Protein AF-A0A4Q3YLT7-F1 (afdb_monomer_lite)

Secondary structure (DSSP, 8-state):
-HHHHHHHHHHHHHHHHHHHHHHHHHHHHHHHHHHHHGGGGHHHHHHHHHHHHHHHHHHHHHHHHTT---HHHHHHHHHHHHHHHHHHH------HHHHHHHHHHHH-HHHHHHHHHHHHHHHHHHHHHTTT-TT--HHHHHHHHTTHHHHHHHHHHHHHHHHHHHHHHHHHHHHHHHHHHHHHHHHHHHHHHHHHHHHHHHHHHHTT-

Radius of gyration: 30.43 Å; chains: 1; bounding box: 52×38×94 Å

Sequence (209 aa):
MQLKHIHRLLTVIVCAFVAGVIYISVVIADRQTALQRVSRYNAAWTVSQAMTEFLRLENVLKGYTQSTGEFEELVLRLDIMFSRIDTFQEGVSEAEDKRSLRQFVRNEPKNEAALAMLKHSLMSLDAVIGIDGEKLNSTEALRLLLPVDPEMTALAARASAFGAERVAEDKSELYRLHLVFTGLACGLILCSIVLIVLLLMQNKALAKA

Structure (mmCIF, N/CA/C/O backbone):
data_AF-A0A4Q3YLT7-F1
#
_entry.id   AF-A0A4Q3YLT7-F1
#
loop_
_atom_site.group_PDB
_atom_site.id
_atom_site.type_symbol
_atom_site.label_atom_id
_atom_site.label_alt_id
_atom_site.label_comp_id
_atom_site.label_asym_id
_atom_site.label_entity_id
_atom_site.label_seq_id
_atom_site.pdbx_PDB_ins_code
_atom_site.Cartn_x
_atom_site.Cartn_y
_atom_site.Cartn_z
_atom_site.occupancy
_atom_site.B_iso_or_equiv
_atom_site.auth_seq_id
_atom_site.auth_comp_id
_atom_site.auth_asym_id
_atom_site.auth_atom_id
_atom_site.pdbx_PDB_model_num
ATOM 1 N N . MET A 1 1 ? -24.097 1.858 65.441 1.00 49.72 1 MET A N 1
ATOM 2 C CA . MET A 1 1 ? -24.550 1.067 64.268 1.00 49.72 1 MET A CA 1
ATOM 3 C C . MET A 1 1 ? -24.149 1.705 62.928 1.00 49.72 1 MET A C 1
ATOM 5 O O . MET A 1 1 ? -23.661 0.991 62.065 1.00 49.72 1 MET A O 1
ATOM 9 N N . GLN A 1 2 ? -24.237 3.036 62.781 1.00 56.84 2 GLN A N 1
ATOM 10 C CA . GLN A 1 2 ? -23.895 3.806 61.563 1.00 56.84 2 GLN A CA 1
ATOM 11 C C . GLN A 1 2 ? -22.448 3.615 61.039 1.00 56.84 2 GLN A C 1
ATOM 13 O O . GLN A 1 2 ? -22.247 3.449 59.840 1.00 56.84 2 GLN A O 1
ATOM 18 N N . LEU A 1 3 ? -21.441 3.532 61.921 1.00 59.94 3 LEU A N 1
ATOM 19 C CA . LEU A 1 3 ? -20.024 3.411 61.524 1.00 59.94 3 LEU A CA 1
ATOM 20 C C . LEU A 1 3 ? -19.707 2.109 60.757 1.00 59.94 3 LEU A C 1
ATOM 22 O O . LEU A 1 3 ? -18.929 2.102 59.806 1.00 59.94 3 LEU A O 1
ATOM 26 N N . LYS A 1 4 ? -20.359 1.000 61.135 1.00 63.06 4 LYS A N 1
ATOM 27 C CA . LYS A 1 4 ? -20.146 -0.330 60.535 1.00 63.06 4 LYS A CA 1
ATOM 28 C C . LYS A 1 4 ? -20.710 -0.412 59.109 1.00 63.06 4 LYS A C 1
ATOM 30 O O . LYS A 1 4 ? -20.176 -1.141 58.278 1.00 63.06 4 LYS A O 1
ATOM 35 N N . HIS A 1 5 ? -21.763 0.359 58.825 1.00 68.19 5 HIS A N 1
ATOM 36 C CA . HIS A 1 5 ? -22.329 0.489 57.482 1.00 68.19 5 HIS A CA 1
ATOM 37 C C . HIS A 1 5 ? -21.435 1.332 56.573 1.00 68.19 5 HIS A C 1
ATOM 39 O O . HIS A 1 5 ? -21.218 0.936 55.434 1.00 68.19 5 HIS A O 1
ATOM 45 N N . ILE A 1 6 ? -20.848 2.419 57.087 1.00 72.62 6 ILE A N 1
ATOM 46 C CA . ILE A 1 6 ? -19.931 3.260 56.306 1.00 72.62 6 ILE A CA 1
ATOM 47 C C . ILE A 1 6 ? -18.657 2.492 55.934 1.00 72.62 6 ILE A C 1
ATOM 49 O O . ILE A 1 6 ? -18.257 2.514 54.775 1.00 72.62 6 ILE A O 1
ATOM 53 N N . HIS A 1 7 ? -18.068 1.738 56.868 1.00 71.38 7 HIS A N 1
ATOM 54 C CA . HIS A 1 7 ? -16.905 0.897 56.561 1.00 71.38 7 HIS A CA 1
ATOM 55 C C . HIS A 1 7 ? -17.214 -0.178 55.511 1.00 71.38 7 HIS A C 1
ATOM 57 O O . HIS A 1 7 ? -16.431 -0.349 54.583 1.00 71.38 7 HIS A O 1
ATOM 63 N N . ARG A 1 8 ? -18.367 -0.862 55.599 1.00 73.44 8 ARG A N 1
ATOM 64 C CA . ARG A 1 8 ? -18.793 -1.812 54.553 1.00 73.44 8 ARG A CA 1
ATOM 65 C C . ARG A 1 8 ? -18.958 -1.137 53.197 1.00 73.44 8 ARG A C 1
ATOM 67 O O . ARG A 1 8 ? -18.543 -1.702 52.192 1.00 73.44 8 ARG A O 1
ATOM 74 N N . LEU A 1 9 ? -19.551 0.054 53.172 1.00 74.88 9 LEU A N 1
ATOM 75 C CA . LEU A 1 9 ? -19.774 0.800 51.939 1.00 74.88 9 LEU A CA 1
ATOM 76 C C . LEU A 1 9 ? -18.442 1.222 51.301 1.00 74.88 9 LEU A C 1
ATOM 78 O O . LEU A 1 9 ? -18.260 1.057 50.099 1.00 74.88 9 LEU A O 1
ATOM 82 N N . LEU A 1 10 ? -17.481 1.663 52.116 1.00 74.19 10 LEU A N 1
ATOM 83 C CA . LEU A 1 10 ? -16.131 2.001 51.672 1.00 74.19 10 LEU A CA 1
ATOM 84 C C . LEU A 1 10 ? -15.398 0.779 51.099 1.00 74.19 10 LEU A C 1
ATOM 86 O O . LEU A 1 10 ? -14.807 0.869 50.028 1.00 74.19 10 LEU A O 1
ATOM 90 N N . THR A 1 11 ? -15.479 -0.379 51.763 1.00 75.06 11 THR A N 1
ATOM 91 C CA . THR A 1 11 ? -14.887 -1.628 51.258 1.00 75.06 11 THR A CA 1
ATOM 92 C C . THR A 1 11 ? -15.479 -2.029 49.908 1.00 75.06 11 THR A C 1
ATOM 94 O O . THR A 1 11 ? -14.733 -2.376 48.999 1.00 75.06 11 THR A O 1
ATOM 97 N N . VAL A 1 12 ? -16.802 -1.930 49.745 1.00 77.75 12 VAL A N 1
ATOM 98 C CA . VAL A 1 12 ? -17.469 -2.226 48.466 1.00 77.75 12 VAL A CA 1
ATOM 99 C C . VAL A 1 12 ? -16.995 -1.276 47.364 1.00 77.75 12 VAL A C 1
ATOM 101 O O . VAL A 1 12 ? -16.700 -1.729 46.260 1.00 77.75 12 VAL A O 1
ATOM 104 N N . ILE A 1 13 ? -16.858 0.019 47.665 1.00 77.38 13 ILE A N 1
ATOM 105 C CA . ILE A 1 13 ? -16.360 1.019 46.712 1.00 77.38 13 ILE A CA 1
ATOM 106 C C . ILE A 1 13 ? -14.915 0.720 46.293 1.00 77.38 13 ILE A C 1
ATOM 108 O O . ILE A 1 13 ? -14.607 0.735 45.104 1.00 77.38 13 ILE A O 1
ATOM 112 N N . VAL A 1 14 ? -14.036 0.396 47.244 1.00 76.06 14 VAL A N 1
ATOM 113 C CA . VAL A 1 14 ? -12.635 0.050 46.956 1.00 76.06 14 VAL A CA 1
ATOM 114 C C . VAL A 1 14 ? -12.548 -1.214 46.096 1.00 76.06 14 VAL A C 1
ATOM 116 O O . VAL A 1 14 ? -11.819 -1.229 45.107 1.00 76.06 14 VAL A O 1
ATOM 119 N N . CYS A 1 15 ? -13.333 -2.251 46.407 1.00 70.56 15 CYS A N 1
ATOM 120 C CA . CYS A 1 15 ? -13.401 -3.461 45.585 1.00 70.56 15 CYS A CA 1
ATOM 121 C C . CYS A 1 15 ? -13.895 -3.172 44.158 1.00 70.56 15 CYS A C 1
ATOM 123 O O . CYS A 1 15 ? -13.333 -3.702 43.201 1.00 70.56 15 CYS A O 1
ATOM 125 N N . ALA A 1 16 ? -14.898 -2.303 43.999 1.00 74.25 16 ALA A N 1
ATOM 126 C CA . ALA A 1 16 ? -15.375 -1.879 42.684 1.00 74.25 16 ALA A CA 1
ATOM 127 C C . ALA A 1 16 ? -14.294 -1.115 41.897 1.00 74.25 16 ALA A C 1
ATOM 129 O O . ALA A 1 16 ? -14.154 -1.311 40.690 1.00 74.25 16 ALA A O 1
ATOM 130 N N . PHE A 1 17 ? -13.485 -0.300 42.579 1.00 75.88 17 PHE A N 1
ATOM 131 C CA . PHE A 1 17 ? -12.379 0.436 41.966 1.00 75.88 17 PHE A CA 1
ATOM 132 C C . PHE A 1 17 ? -11.286 -0.503 41.442 1.00 75.88 17 PHE A C 1
ATOM 134 O O . PHE A 1 17 ? -10.842 -0.366 40.305 1.00 75.88 17 PHE A O 1
ATOM 141 N N . VAL A 1 18 ? -10.900 -1.500 42.244 1.00 73.44 18 VAL A N 1
ATOM 142 C CA . VAL A 1 18 ? -9.919 -2.524 41.851 1.00 73.44 18 VAL A CA 1
ATOM 143 C C . VAL A 1 18 ? -10.419 -3.328 40.649 1.00 73.44 18 VAL A C 1
ATOM 145 O O . VAL A 1 18 ? -9.669 -3.524 39.694 1.00 73.44 18 VAL A O 1
ATOM 148 N N . ALA A 1 19 ? -11.692 -3.731 40.645 1.00 70.88 19 ALA A N 1
ATOM 149 C CA . ALA A 1 19 ? -12.297 -4.406 39.498 1.00 70.88 19 ALA A CA 1
ATOM 150 C C . ALA A 1 19 ? -12.281 -3.524 38.235 1.00 70.88 19 ALA A C 1
ATOM 152 O O . ALA A 1 19 ? -11.975 -4.012 37.148 1.00 70.88 19 ALA A O 1
ATOM 153 N N . GLY A 1 20 ? -12.538 -2.219 38.383 1.00 76.44 20 GLY A N 1
ATOM 154 C CA . GLY A 1 20 ? -12.446 -1.242 37.298 1.00 76.44 20 GLY A CA 1
ATOM 155 C C . GLY A 1 20 ? -11.032 -1.104 36.729 1.00 76.44 20 GLY A C 1
ATOM 156 O O . GLY A 1 20 ? -10.871 -1.097 35.513 1.00 76.44 20 GLY A O 1
ATOM 157 N N . VAL A 1 21 ? -10.003 -1.058 37.581 1.00 75.44 21 VAL A N 1
ATOM 158 C CA . VAL A 1 21 ? -8.594 -1.005 37.144 1.00 75.44 21 VAL A CA 1
ATOM 159 C C . VAL A 1 21 ? -8.206 -2.270 36.383 1.00 75.44 21 VAL A C 1
ATOM 161 O O . VAL A 1 21 ? -7.650 -2.167 35.293 1.00 75.44 21 VAL A O 1
ATOM 164 N N . ILE A 1 22 ? -8.550 -3.452 36.906 1.00 72.00 22 ILE A N 1
ATOM 165 C CA . ILE A 1 22 ? -8.295 -4.734 36.228 1.00 72.00 22 ILE A CA 1
ATOM 166 C C . ILE A 1 22 ? -8.972 -4.749 34.854 1.00 72.00 22 ILE A C 1
ATOM 168 O O . ILE A 1 22 ? -8.347 -5.102 33.856 1.00 72.00 22 ILE A O 1
ATOM 172 N N . TYR A 1 23 ? -10.228 -4.310 34.786 1.00 77.38 23 TYR A N 1
ATOM 173 C CA . TYR A 1 23 ? -10.967 -4.236 33.533 1.00 77.38 23 TYR A CA 1
ATOM 174 C C . TYR A 1 23 ? -10.327 -3.254 32.538 1.00 77.38 23 TYR A C 1
ATOM 176 O O . TYR A 1 23 ? -10.157 -3.595 31.371 1.00 77.38 23 TYR A O 1
ATOM 184 N N . ILE A 1 24 ? -9.906 -2.065 32.989 1.00 69.44 24 ILE A N 1
ATOM 185 C CA . ILE A 1 24 ? -9.197 -1.085 32.150 1.00 69.44 24 ILE A CA 1
ATOM 186 C C . ILE A 1 24 ? -7.888 -1.674 31.616 1.00 69.44 24 ILE A C 1
ATOM 188 O O . ILE A 1 24 ? -7.602 -1.520 30.432 1.00 69.44 24 ILE A O 1
ATOM 192 N N . SER A 1 25 ? -7.113 -2.376 32.443 1.00 70.31 25 SER A N 1
ATOM 193 C CA . SER A 1 25 ? -5.877 -3.030 32.004 1.00 70.31 25 SER A CA 1
ATOM 194 C C . SER A 1 25 ? -6.126 -4.083 30.922 1.00 70.31 25 SER A C 1
ATOM 196 O O . SER A 1 25 ? -5.392 -4.109 29.937 1.00 70.31 25 SER A O 1
ATOM 198 N N . VAL A 1 26 ? -7.179 -4.897 31.056 1.00 70.44 26 VAL A N 1
ATOM 199 C CA . VAL A 1 26 ? -7.573 -5.873 30.023 1.00 70.44 26 VAL A CA 1
ATOM 200 C C . VAL A 1 26 ? -7.997 -5.164 28.733 1.00 70.44 26 VAL A C 1
ATOM 202 O O . VAL A 1 26 ? -7.513 -5.498 27.658 1.00 70.44 26 VAL A O 1
ATOM 205 N N . VAL A 1 27 ? -8.819 -4.117 28.828 1.00 69.38 27 VAL A N 1
ATOM 206 C CA . VAL A 1 27 ? -9.282 -3.350 27.659 1.00 69.38 27 VAL A CA 1
ATOM 207 C C . VAL A 1 27 ? -8.138 -2.612 26.949 1.00 69.38 27 VAL A C 1
ATOM 209 O O . VAL A 1 27 ? -8.148 -2.481 25.725 1.00 69.38 27 VAL A O 1
ATOM 212 N N . ILE A 1 28 ? -7.140 -2.117 27.685 1.00 66.00 28 ILE A N 1
ATOM 213 C CA . ILE A 1 28 ? -5.939 -1.504 27.100 1.00 66.00 28 ILE A CA 1
ATOM 214 C C . ILE A 1 28 ? -5.083 -2.560 26.391 1.00 66.00 28 ILE A C 1
ATOM 216 O O . ILE A 1 28 ? -4.570 -2.284 25.305 1.00 66.00 28 ILE A O 1
ATOM 220 N N . ALA A 1 29 ? -4.959 -3.761 26.962 1.00 62.84 29 ALA A N 1
ATOM 221 C CA . ALA A 1 29 ? -4.278 -4.868 26.300 1.00 62.84 29 ALA A CA 1
ATOM 222 C C . ALA A 1 29 ? -4.972 -5.215 24.972 1.00 62.84 29 ALA A C 1
ATOM 224 O O . ALA A 1 29 ? -4.309 -5.226 23.935 1.00 62.84 29 ALA A O 1
ATOM 225 N N . ASP A 1 30 ? -6.305 -5.333 24.972 1.00 60.91 30 ASP A N 1
ATOM 226 C CA . ASP A 1 30 ? -7.107 -5.544 23.758 1.00 60.91 30 ASP A CA 1
ATOM 227 C C . ASP A 1 30 ? -6.948 -4.396 22.744 1.00 60.91 30 ASP A C 1
ATOM 229 O O . ASP A 1 30 ? -6.905 -4.627 21.536 1.00 60.91 30 ASP A O 1
ATOM 233 N N . ARG A 1 31 ? -6.808 -3.141 23.202 1.00 59.00 31 ARG A N 1
ATOM 234 C CA . ARG A 1 31 ? -6.533 -1.973 22.339 1.00 59.00 31 ARG A CA 1
ATOM 235 C C . ARG A 1 31 ? -5.179 -2.064 21.643 1.00 59.00 31 ARG A C 1
ATOM 237 O O . ARG A 1 31 ? -5.092 -1.682 20.477 1.00 59.00 31 ARG A O 1
ATOM 244 N N . GLN A 1 32 ? -4.144 -2.549 22.324 1.00 51.84 32 GLN A N 1
ATOM 245 C CA . GLN A 1 32 ? -2.837 -2.776 21.702 1.00 51.84 32 GLN A CA 1
ATOM 246 C C . GLN A 1 32 ? -2.916 -3.903 20.668 1.00 51.84 32 GLN A C 1
ATOM 248 O O . GLN A 1 32 ? -2.373 -3.757 19.574 1.00 51.84 32 GLN A O 1
ATOM 253 N N . THR A 1 33 ? -3.680 -4.964 20.948 1.00 52.94 33 THR A N 1
ATOM 254 C CA . THR A 1 33 ? -3.895 -6.061 19.992 1.00 52.94 33 THR A CA 1
ATOM 255 C C . THR A 1 33 ? -4.741 -5.625 18.795 1.00 52.94 33 THR A C 1
ATOM 257 O O . THR A 1 33 ? -4.453 -6.008 17.669 1.00 52.94 33 THR A O 1
ATOM 260 N N . ALA A 1 34 ? -5.759 -4.785 18.994 1.00 52.69 34 ALA A N 1
ATOM 261 C CA . ALA A 1 34 ? -6.598 -4.259 17.919 1.00 52.69 34 ALA A CA 1
ATOM 262 C C . ALA A 1 34 ? -5.840 -3.263 17.025 1.00 52.69 34 ALA A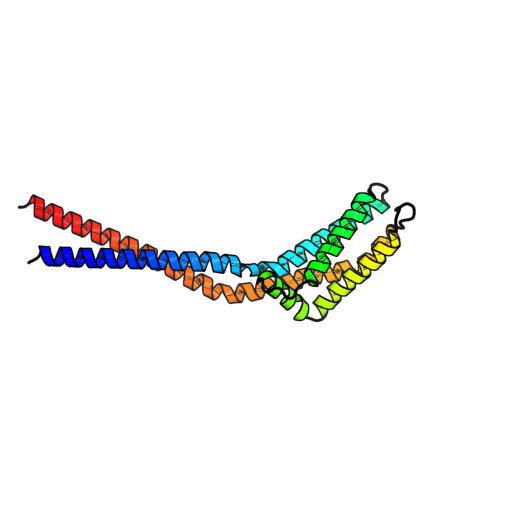 C 1
ATOM 264 O O . ALA A 1 34 ? -5.990 -3.304 15.810 1.00 52.69 34 ALA A O 1
ATOM 265 N N . LEU A 1 35 ? -4.976 -2.410 17.591 1.00 49.53 35 LEU A N 1
ATOM 266 C CA . LEU A 1 35 ? -4.059 -1.565 16.811 1.00 49.53 35 LEU A CA 1
ATOM 267 C C . LEU A 1 35 ? -3.032 -2.399 16.030 1.00 49.53 35 LEU A C 1
ATOM 269 O O . LEU A 1 35 ? -2.713 -2.039 14.901 1.00 49.53 35 LEU A O 1
ATOM 273 N N . GLN A 1 36 ? -2.582 -3.536 16.573 1.00 46.41 36 GLN A N 1
ATOM 274 C CA . GLN A 1 36 ? -1.806 -4.522 15.812 1.00 46.41 36 GLN A CA 1
ATOM 275 C C . GLN A 1 36 ? -2.645 -5.183 14.700 1.00 46.41 36 GLN A C 1
ATOM 277 O O . GLN A 1 36 ? -2.168 -5.316 13.577 1.00 46.41 36 GLN A O 1
ATOM 282 N N . ARG A 1 37 ? -3.928 -5.494 14.941 1.00 46.31 37 ARG A N 1
ATOM 283 C CA . ARG A 1 37 ? -4.865 -6.005 13.913 1.00 46.31 37 ARG A CA 1
ATOM 284 C C . ARG A 1 37 ? -5.238 -4.972 12.842 1.00 46.31 37 ARG A C 1
ATOM 286 O O . ARG A 1 37 ? -5.632 -5.343 11.736 1.00 46.31 37 ARG A O 1
ATOM 293 N N . VAL A 1 38 ? -5.017 -3.679 13.096 1.00 49.31 38 VAL A N 1
ATOM 294 C CA . VAL A 1 38 ? -5.023 -2.609 12.076 1.00 49.31 38 VAL A CA 1
ATOM 295 C C . VAL A 1 38 ? -3.798 -2.700 11.126 1.00 49.31 38 VAL A C 1
ATOM 297 O O . VAL A 1 38 ? -3.608 -1.866 10.247 1.00 49.31 38 VAL A O 1
ATOM 300 N N . SER A 1 39 ? -3.098 -3.840 11.127 1.00 45.59 39 SER A N 1
ATOM 301 C CA . SER A 1 39 ? -2.587 -4.543 9.929 1.00 45.59 39 SER A CA 1
ATOM 302 C C . SER A 1 39 ? -3.530 -4.519 8.700 1.00 45.59 39 SER A C 1
ATOM 304 O O . SER A 1 39 ? -3.099 -4.774 7.575 1.00 45.59 39 SER A O 1
ATOM 306 N N . ARG A 1 40 ? -4.807 -4.126 8.858 1.00 42.41 40 ARG A N 1
ATOM 307 C CA . ARG A 1 40 ? -5.757 -3.677 7.808 1.00 42.41 40 ARG A CA 1
ATOM 308 C C . ARG A 1 40 ? -5.170 -2.794 6.691 1.00 42.41 40 ARG A C 1
ATOM 310 O O . ARG A 1 40 ? -5.803 -2.678 5.646 1.00 42.41 40 ARG A O 1
ATOM 317 N N . TYR A 1 41 ? -3.970 -2.244 6.851 1.00 49.03 41 TYR A N 1
ATOM 318 C CA . TYR A 1 41 ? -3.249 -1.514 5.813 1.00 49.03 41 TYR A CA 1
ATOM 319 C C 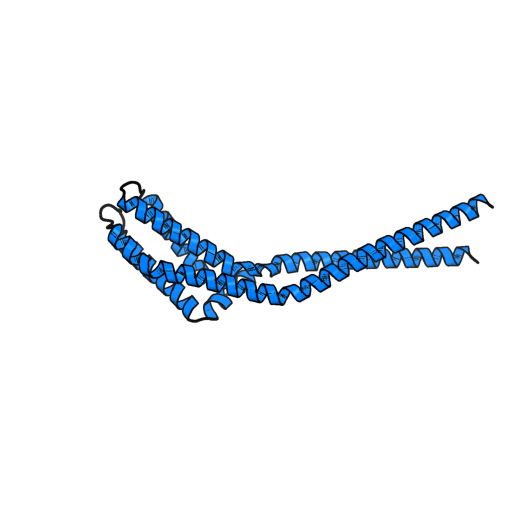. TYR A 1 41 ? -2.181 -2.310 5.068 1.00 49.03 41 TYR A C 1
ATOM 321 O O . TYR A 1 41 ? -1.687 -1.784 4.090 1.00 49.03 41 TYR A O 1
ATOM 329 N N . ASN A 1 42 ? -1.820 -3.542 5.432 1.00 65.75 42 ASN A N 1
ATOM 330 C CA . ASN A 1 42 ? -0.611 -4.159 4.884 1.00 65.75 42 ASN A CA 1
ATOM 331 C C . ASN A 1 42 ? -0.700 -4.434 3.376 1.00 65.75 42 ASN A C 1
ATOM 333 O O . ASN A 1 42 ? 0.199 -4.049 2.652 1.00 65.75 42 ASN A O 1
ATOM 337 N N . ALA A 1 43 ? -1.799 -4.988 2.848 1.00 78.19 43 ALA A N 1
ATOM 338 C CA . ALA A 1 43 ? -1.912 -5.187 1.396 1.00 78.19 43 ALA A CA 1
ATOM 339 C C . ALA A 1 43 ? -1.931 -3.853 0.627 1.00 78.19 43 ALA A C 1
ATOM 341 O O . ALA A 1 43 ? -1.156 -3.671 -0.307 1.00 78.19 43 ALA A O 1
ATOM 342 N N . ALA A 1 44 ? -2.761 -2.893 1.051 1.00 82.88 44 ALA A N 1
ATOM 343 C CA . ALA A 1 44 ? -2.829 -1.567 0.435 1.00 82.88 44 ALA A CA 1
ATOM 344 C C . ALA A 1 44 ? -1.497 -0.806 0.539 1.00 82.88 44 ALA A C 1
ATOM 346 O O . ALA A 1 44 ? -1.052 -0.200 -0.431 1.00 82.88 44 ALA A O 1
ATOM 347 N N . TRP A 1 45 ? -0.836 -0.874 1.693 1.00 79.69 45 TRP A N 1
ATOM 348 C CA . TRP A 1 45 ? 0.452 -0.251 1.975 1.00 79.69 45 TRP A CA 1
ATOM 349 C C . TRP A 1 45 ? 1.575 -0.927 1.193 1.00 79.69 45 TRP A C 1
ATOM 351 O O . TRP A 1 45 ? 2.269 -0.239 0.458 1.00 79.69 45 TRP A O 1
ATOM 361 N N . THR A 1 46 ? 1.717 -2.254 1.256 1.00 86.12 46 THR A N 1
ATOM 362 C CA . THR A 1 46 ? 2.722 -3.014 0.496 1.00 86.12 46 THR A CA 1
ATOM 363 C C . THR A 1 46 ? 2.562 -2.790 -1.005 1.00 86.12 46 THR A C 1
ATOM 365 O O . THR A 1 46 ? 3.553 -2.528 -1.682 1.00 86.12 46 THR A O 1
ATOM 368 N N . VAL A 1 47 ? 1.334 -2.816 -1.535 1.00 90.44 47 VAL A N 1
ATOM 369 C CA . VAL A 1 47 ? 1.084 -2.537 -2.958 1.00 90.44 47 VAL A CA 1
ATOM 370 C C . VAL A 1 47 ? 1.378 -1.073 -3.299 1.00 90.44 47 VAL A C 1
ATOM 372 O O . VAL A 1 47 ? 1.990 -0.811 -4.329 1.00 90.44 47 VAL A O 1
ATOM 375 N N . SER A 1 48 ? 1.025 -0.112 -2.438 1.00 88.50 48 SER A N 1
ATOM 376 C CA . SER A 1 48 ? 1.351 1.310 -2.661 1.00 88.50 48 SER A CA 1
ATOM 377 C C . SER A 1 48 ? 2.859 1.576 -2.623 1.00 88.50 48 SER A C 1
ATOM 379 O O . SER A 1 48 ? 3.371 2.371 -3.411 1.00 88.50 48 SER A O 1
ATOM 381 N N . GLN A 1 49 ? 3.588 0.894 -1.735 1.00 89.06 49 GLN A N 1
ATOM 382 C CA . GLN A 1 49 ? 5.049 0.937 -1.687 1.00 89.06 49 GLN A CA 1
ATOM 383 C C . GLN A 1 49 ? 5.650 0.337 -2.963 1.00 89.06 49 GLN A C 1
ATOM 385 O O . GLN A 1 49 ? 6.507 0.966 -3.575 1.00 89.06 49 GLN A O 1
ATOM 390 N N . ALA A 1 50 ? 5.160 -0.821 -3.416 1.00 92.25 50 ALA A N 1
ATOM 391 C CA . ALA A 1 50 ? 5.595 -1.431 -4.673 1.00 92.25 50 ALA A CA 1
ATOM 392 C C . ALA A 1 50 ? 5.308 -0.529 -5.887 1.00 92.25 50 ALA A C 1
ATOM 394 O O . ALA A 1 50 ? 6.174 -0.366 -6.737 1.00 92.25 50 ALA A O 1
ATOM 395 N N . MET A 1 51 ? 4.139 0.118 -5.937 1.00 94.06 51 MET A N 1
ATOM 396 C CA . MET A 1 51 ? 3.800 1.100 -6.975 1.00 94.06 51 MET A CA 1
ATOM 397 C C . MET A 1 51 ? 4.751 2.304 -6.955 1.00 94.06 51 MET A C 1
ATOM 399 O O . MET A 1 51 ? 5.196 2.766 -8.000 1.00 94.06 51 MET A O 1
ATOM 403 N N . THR A 1 52 ? 5.099 2.802 -5.767 1.00 94.06 52 THR A N 1
ATOM 404 C CA . THR A 1 52 ? 6.032 3.930 -5.625 1.00 94.06 52 THR A CA 1
ATOM 405 C C . THR A 1 52 ? 7.434 3.563 -6.114 1.00 94.06 52 THR A C 1
ATOM 407 O O . THR A 1 52 ? 8.044 4.345 -6.839 1.00 94.06 52 THR A O 1
ATOM 410 N N . GLU A 1 53 ? 7.946 2.385 -5.751 1.00 94.31 53 GLU A N 1
ATOM 411 C CA . GLU A 1 53 ? 9.254 1.912 -6.228 1.00 94.31 53 GLU A CA 1
ATOM 412 C C . GLU A 1 53 ? 9.251 1.636 -7.736 1.00 94.31 53 GLU A C 1
ATOM 414 O O . GLU A 1 53 ? 10.207 1.989 -8.422 1.00 94.31 53 GLU A O 1
ATOM 419 N N . PHE A 1 54 ? 8.150 1.117 -8.279 1.00 95.44 54 PHE A N 1
ATOM 420 C CA . PHE A 1 54 ? 7.976 0.942 -9.717 1.00 95.44 54 PHE A CA 1
ATOM 421 C C . PHE A 1 54 ? 8.042 2.282 -10.477 1.00 95.44 54 PHE A C 1
ATOM 423 O O . PHE A 1 54 ? 8.819 2.419 -11.421 1.00 95.44 54 PHE A O 1
ATOM 430 N N . LEU A 1 55 ? 7.327 3.314 -10.014 1.00 94.75 55 LEU A N 1
ATOM 431 C CA . LEU A 1 55 ? 7.403 4.656 -10.610 1.00 94.75 55 LEU A CA 1
ATOM 432 C C . LEU A 1 55 ? 8.797 5.290 -10.468 1.00 94.75 55 LEU A C 1
ATOM 434 O O . LEU A 1 55 ? 9.233 6.041 -11.341 1.00 94.75 55 LEU A O 1
ATOM 438 N N . ARG A 1 56 ? 9.514 5.006 -9.373 1.00 94.19 56 ARG A N 1
ATOM 439 C CA . ARG A 1 56 ? 10.905 5.453 -9.192 1.00 94.19 56 ARG A CA 1
ATOM 440 C C . ARG A 1 56 ? 11.839 4.788 -10.196 1.00 94.19 56 ARG A C 1
ATOM 442 O O . ARG A 1 56 ? 12.647 5.493 -10.795 1.00 94.19 56 ARG A O 1
ATOM 449 N N . LEU A 1 57 ? 11.701 3.480 -10.408 1.00 94.50 57 LEU A N 1
ATOM 450 C CA . LEU A 1 57 ? 12.453 2.742 -11.421 1.00 94.50 57 LEU A CA 1
ATOM 451 C C . LEU A 1 57 ? 12.208 3.325 -12.818 1.00 94.50 57 LEU A C 1
ATOM 453 O O . LEU A 1 57 ? 13.165 3.642 -13.523 1.00 94.50 57 LEU A O 1
ATOM 457 N N . GLU A 1 58 ? 10.946 3.561 -13.189 1.00 93.25 58 GLU A N 1
ATOM 458 C CA . GLU A 1 58 ? 10.621 4.234 -14.449 1.00 93.25 58 GLU A CA 1
ATOM 459 C C . GLU A 1 58 ? 11.277 5.614 -14.568 1.00 93.25 58 GLU A C 1
ATOM 461 O O . GLU A 1 58 ? 11.756 5.993 -15.636 1.00 93.25 58 GLU A O 1
ATOM 466 N N . ASN A 1 59 ? 11.269 6.400 -13.489 1.00 92.69 59 ASN A N 1
ATOM 467 C CA . ASN A 1 59 ? 11.825 7.747 -13.497 1.00 92.69 59 ASN A CA 1
ATOM 468 C C . ASN A 1 59 ? 13.349 7.738 -13.686 1.00 92.69 59 ASN A C 1
ATOM 470 O O . ASN A 1 59 ? 13.874 8.551 -14.445 1.00 92.69 59 ASN A O 1
ATOM 474 N N . VAL A 1 60 ? 14.053 6.794 -13.055 1.00 91.62 60 VAL A N 1
ATOM 475 C CA . VAL A 1 60 ? 15.493 6.591 -13.278 1.00 91.62 60 VAL A CA 1
ATOM 476 C C . VAL A 1 60 ? 15.759 6.188 -14.731 1.00 91.62 60 VAL A C 1
ATOM 478 O O . VAL A 1 60 ? 16.629 6.763 -15.385 1.00 91.62 60 VAL A O 1
ATOM 481 N N . LEU A 1 61 ? 14.942 5.293 -15.289 1.00 89.75 61 LEU A N 1
ATOM 482 C CA . LEU A 1 61 ? 15.029 4.879 -16.690 1.00 89.75 61 LEU A CA 1
ATOM 483 C C . LEU A 1 61 ? 14.752 6.036 -17.673 1.00 89.75 61 LEU A C 1
ATOM 485 O O . LEU A 1 61 ? 15.383 6.142 -18.726 1.00 89.75 61 LEU A O 1
ATOM 489 N N . LYS A 1 62 ? 13.849 6.957 -17.317 1.00 89.94 62 LYS A N 1
ATOM 490 C CA . LYS A 1 62 ? 13.609 8.204 -18.062 1.00 89.94 62 LYS A CA 1
ATOM 491 C C . LYS A 1 62 ? 14.822 9.139 -17.977 1.00 89.94 62 LYS A C 1
ATOM 493 O O . LYS A 1 62 ? 15.203 9.703 -18.999 1.00 89.94 62 LYS A O 1
ATOM 498 N N . GLY A 1 63 ? 15.481 9.259 -16.823 1.00 86.44 63 GLY A N 1
ATOM 499 C CA . GLY A 1 63 ? 16.746 10.004 -16.686 1.00 86.44 63 GLY A CA 1
ATOM 500 C C . GLY A 1 63 ? 17.859 9.463 -17.593 1.00 86.44 63 GLY A C 1
ATOM 501 O O . GLY A 1 63 ? 18.603 10.221 -18.215 1.00 86.44 63 GLY A O 1
ATOM 502 N N . TYR A 1 64 ? 17.885 8.146 -17.785 1.00 83.44 64 TYR A N 1
ATOM 503 C CA . TYR A 1 64 ? 18.767 7.474 -18.738 1.00 83.44 64 TYR A CA 1
ATOM 504 C C . TYR A 1 64 ? 18.568 7.907 -20.195 1.00 83.44 64 TYR A C 1
ATOM 506 O O . TYR A 1 64 ? 19.536 8.023 -20.942 1.00 83.44 64 TYR A O 1
ATOM 514 N N . THR A 1 65 ? 17.330 8.192 -20.614 1.00 79.38 65 THR A N 1
ATOM 515 C CA . THR A 1 65 ? 17.059 8.734 -21.964 1.00 79.38 65 THR A CA 1
ATOM 516 C C . THR A 1 65 ? 17.606 10.153 -22.158 1.00 79.38 65 THR A C 1
ATOM 518 O O . THR A 1 65 ? 17.807 10.584 -23.289 1.00 79.38 65 THR A O 1
ATOM 521 N N . GLN A 1 66 ? 17.852 10.878 -21.062 1.00 82.94 66 GLN A N 1
ATOM 522 C CA . GLN A 1 66 ? 18.296 12.275 -21.048 1.00 82.94 66 GLN A CA 1
ATOM 523 C C . GLN A 1 66 ? 19.790 12.416 -20.718 1.00 82.94 66 GLN A C 1
ATOM 525 O O . GLN A 1 66 ? 20.264 13.532 -20.522 1.00 82.94 66 GLN A O 1
ATOM 530 N N . SER A 1 67 ? 20.529 11.301 -20.649 1.00 77.94 67 SER A N 1
ATOM 531 C CA . SER A 1 67 ? 21.945 11.252 -20.252 1.00 77.94 67 SER A CA 1
ATOM 532 C C . SER A 1 67 ? 22.229 11.843 -18.863 1.00 77.94 67 SER A C 1
ATOM 534 O O . SER A 1 67 ? 23.326 12.336 -18.611 1.00 77.94 67 SER A O 1
ATOM 536 N N . THR A 1 68 ? 21.244 11.809 -17.960 1.00 76.88 68 THR A N 1
ATOM 537 C CA . THR A 1 68 ? 21.362 12.281 -16.567 1.00 76.88 68 THR A CA 1
ATOM 538 C C . THR A 1 68 ? 21.288 11.148 -15.540 1.00 76.88 68 THR A C 1
ATOM 540 O O . THR A 1 68 ? 21.407 11.409 -14.346 1.00 76.88 68 THR A O 1
ATOM 543 N N . GLY A 1 69 ? 21.059 9.908 -15.984 1.00 77.62 69 GLY A N 1
ATOM 544 C CA . GLY A 1 69 ? 20.961 8.725 -15.124 1.00 77.62 69 GLY A CA 1
ATOM 545 C C . GLY A 1 69 ? 22.312 8.065 -14.826 1.00 77.62 69 GLY A C 1
ATOM 546 O O . GLY A 1 69 ? 23.204 8.076 -15.672 1.00 77.62 69 GLY A O 1
ATOM 547 N N . GLU A 1 70 ? 22.423 7.463 -13.638 1.00 86.38 70 GLU A N 1
ATOM 548 C CA . GLU A 1 70 ? 23.582 6.682 -13.166 1.00 86.38 70 GLU A CA 1
ATOM 549 C C . GLU A 1 70 ? 23.268 5.178 -13.132 1.00 86.38 70 GLU A C 1
ATOM 551 O O . GLU A 1 70 ? 22.161 4.777 -12.755 1.00 86.38 70 GLU A O 1
ATOM 556 N N . PHE A 1 71 ? 24.227 4.331 -13.521 1.00 86.44 71 PHE A N 1
ATOM 557 C CA . PHE A 1 71 ? 23.938 2.928 -13.878 1.00 86.44 71 PHE A CA 1
ATOM 558 C C . PHE A 1 71 ? 23.736 2.100 -12.633 1.00 86.44 71 PHE A C 1
ATOM 560 O O . PHE A 1 71 ? 22.799 1.310 -12.538 1.00 86.44 71 PHE A O 1
ATOM 567 N N . GLU A 1 72 ? 24.559 2.388 -11.640 1.00 89.25 72 GLU A N 1
ATOM 568 C CA . GLU A 1 72 ? 24.473 1.864 -10.296 1.00 89.25 72 GLU A CA 1
ATOM 569 C C . GLU A 1 72 ? 23.101 2.150 -9.675 1.00 89.25 72 GLU A C 1
ATOM 571 O O . GLU A 1 72 ? 22.515 1.263 -9.056 1.00 89.25 72 GLU A O 1
ATOM 576 N N . GLU A 1 73 ? 22.542 3.348 -9.886 1.00 90.50 73 GLU A N 1
ATOM 577 C CA . GLU A 1 73 ? 21.213 3.703 -9.378 1.00 90.50 73 GLU A CA 1
ATOM 578 C C . GLU A 1 73 ? 20.109 2.920 -10.105 1.00 90.50 73 GLU A C 1
ATOM 580 O O . GLU A 1 73 ? 19.170 2.442 -9.468 1.00 90.50 73 GLU A O 1
ATOM 585 N N . LEU A 1 74 ? 20.217 2.730 -11.425 1.00 90.81 74 LEU A N 1
ATOM 586 C CA . LEU A 1 74 ? 19.262 1.915 -12.182 1.00 90.81 74 LEU A CA 1
ATOM 587 C C . LEU A 1 74 ? 19.263 0.453 -11.713 1.00 90.81 74 LEU A C 1
ATOM 589 O O . LEU A 1 74 ? 18.195 -0.108 -11.455 1.00 90.81 74 LEU A O 1
ATOM 593 N N . VAL A 1 75 ? 20.449 -0.142 -11.563 1.00 91.38 75 VAL A N 1
ATOM 594 C CA . VAL A 1 75 ? 20.619 -1.519 -11.078 1.00 91.38 75 VAL A CA 1
ATOM 595 C C . VAL A 1 75 ? 20.089 -1.657 -9.650 1.00 91.38 75 VAL A C 1
ATOM 597 O O . VAL A 1 75 ? 19.326 -2.580 -9.365 1.00 91.38 75 VAL A O 1
ATOM 600 N N . LEU A 1 76 ? 20.404 -0.707 -8.764 1.00 93.12 76 LEU A N 1
ATOM 601 C CA . LEU A 1 76 ? 19.903 -0.696 -7.389 1.00 93.12 76 LEU A CA 1
ATOM 602 C C . LEU A 1 76 ? 18.372 -0.660 -7.340 1.00 93.12 76 LEU A C 1
ATOM 604 O O . LEU A 1 76 ? 17.750 -1.394 -6.572 1.00 93.12 76 LEU A O 1
ATOM 608 N N . ARG A 1 77 ? 17.737 0.196 -8.147 1.00 93.81 77 ARG A N 1
ATOM 609 C CA . ARG A 1 77 ? 16.269 0.296 -8.179 1.00 93.81 77 ARG A CA 1
ATOM 610 C C . ARG A 1 77 ? 15.620 -0.971 -8.714 1.00 93.81 77 ARG A C 1
ATOM 612 O O . ARG A 1 77 ? 14.567 -1.360 -8.207 1.00 93.81 77 ARG A O 1
ATOM 619 N N . LEU A 1 78 ? 16.239 -1.619 -9.697 1.00 93.50 78 LEU A N 1
ATOM 620 C CA . LEU A 1 78 ? 15.767 -2.896 -10.216 1.00 93.50 78 LEU A CA 1
ATOM 621 C C . LEU A 1 78 ? 15.841 -4.000 -9.148 1.00 93.50 78 LEU A C 1
ATOM 623 O O . LEU A 1 78 ? 14.849 -4.698 -8.936 1.00 93.50 78 LEU A O 1
ATOM 627 N N . ASP A 1 79 ? 16.955 -4.095 -8.419 1.00 93.88 79 ASP A N 1
ATOM 628 C CA . ASP A 1 79 ? 17.133 -5.051 -7.315 1.00 93.88 79 ASP A CA 1
ATOM 629 C C . ASP A 1 79 ? 16.114 -4.824 -6.185 1.00 93.88 79 ASP A C 1
ATOM 631 O O . ASP A 1 79 ? 15.421 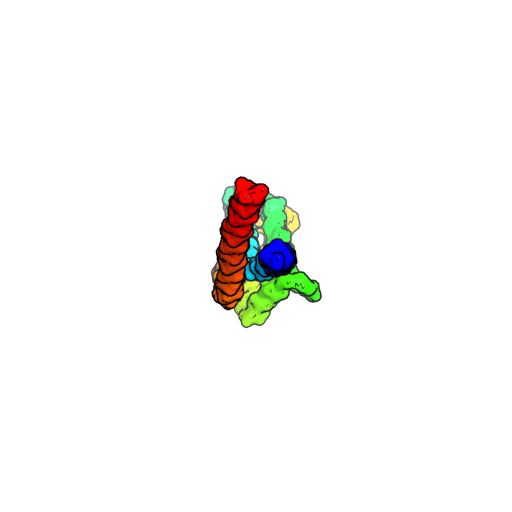-5.748 -5.744 1.00 93.88 79 ASP A O 1
ATOM 635 N N . ILE A 1 80 ? 15.909 -3.560 -5.788 1.00 93.88 80 ILE A N 1
ATOM 636 C CA . ILE A 1 80 ? 14.856 -3.185 -4.834 1.00 93.88 80 ILE A CA 1
ATOM 637 C C . ILE A 1 80 ? 13.495 -3.691 -5.320 1.00 93.88 80 ILE A C 1
ATOM 639 O O . ILE A 1 80 ? 12.715 -4.225 -4.526 1.00 93.88 80 ILE A O 1
ATOM 643 N N . MET A 1 81 ? 13.192 -3.545 -6.610 1.00 94.12 81 MET A N 1
ATOM 644 C CA . MET A 1 81 ? 11.901 -3.949 -7.150 1.00 94.12 81 MET A CA 1
ATOM 645 C C . MET A 1 81 ? 11.727 -5.476 -7.193 1.00 94.12 81 MET A C 1
ATOM 647 O O . MET A 1 81 ? 10.643 -5.967 -6.862 1.00 94.12 81 MET A O 1
ATOM 651 N N . PHE A 1 82 ? 12.779 -6.242 -7.491 1.00 92.94 82 PHE A N 1
ATOM 652 C CA . PHE A 1 82 ? 12.750 -7.702 -7.345 1.00 92.94 82 PHE A CA 1
ATOM 653 C C . PHE A 1 82 ? 12.494 -8.120 -5.893 1.00 92.94 82 PHE A C 1
ATOM 655 O O . PHE A 1 82 ? 11.562 -8.884 -5.635 1.00 92.94 82 PHE A O 1
ATOM 662 N N . SER A 1 83 ? 13.195 -7.515 -4.930 1.00 89.81 83 SER A N 1
ATOM 663 C CA . SER A 1 83 ? 12.964 -7.756 -3.499 1.00 89.81 83 SER A CA 1
ATOM 664 C C . SER A 1 83 ? 11.512 -7.464 -3.077 1.00 89.81 83 SER A C 1
ATOM 666 O O . SER A 1 83 ? 10.895 -8.213 -2.305 1.00 89.81 83 SER A O 1
ATOM 668 N N . ARG A 1 84 ? 10.899 -6.401 -3.621 1.00 88.69 84 ARG A N 1
ATOM 669 C CA . ARG A 1 84 ? 9.473 -6.113 -3.388 1.00 88.69 84 ARG A CA 1
ATOM 670 C C . ARG A 1 84 ? 8.575 -7.215 -3.926 1.00 88.69 84 ARG A C 1
ATOM 672 O O . ARG A 1 84 ? 7.651 -7.601 -3.218 1.00 88.69 84 ARG A O 1
ATOM 679 N N . ILE A 1 85 ? 8.836 -7.729 -5.124 1.00 87.19 85 ILE A N 1
ATOM 680 C CA . ILE A 1 85 ? 8.053 -8.813 -5.736 1.00 87.19 85 ILE A CA 1
ATOM 681 C C . ILE A 1 85 ? 8.172 -10.116 -4.949 1.00 87.19 85 ILE A C 1
ATOM 683 O O . ILE A 1 85 ? 7.167 -10.804 -4.751 1.00 87.19 85 ILE A O 1
ATOM 687 N N . ASP A 1 86 ? 9.359 -10.430 -4.443 1.00 83.88 86 ASP A N 1
ATOM 688 C CA . ASP A 1 86 ? 9.577 -11.623 -3.624 1.00 83.88 86 ASP A CA 1
ATOM 689 C C . ASP A 1 86 ? 8.795 -11.557 -2.311 1.00 83.88 86 ASP A C 1
ATOM 691 O O . ASP A 1 86 ? 8.270 -12.567 -1.844 1.00 83.88 86 ASP A O 1
ATOM 695 N N . THR A 1 87 ? 8.557 -10.351 -1.787 1.00 80.75 87 THR A N 1
ATOM 696 C CA . THR A 1 87 ? 7.683 -10.140 -0.620 1.00 80.75 87 THR A CA 1
ATOM 697 C C . THR A 1 87 ? 6.240 -10.623 -0.866 1.00 80.75 87 THR A C 1
ATOM 699 O O . THR A 1 87 ? 5.546 -10.995 0.085 1.00 80.75 87 THR A O 1
ATOM 702 N N . PHE A 1 88 ? 5.779 -10.673 -2.124 1.00 78.44 88 PHE A N 1
ATOM 703 C CA . PHE A 1 88 ? 4.470 -11.233 -2.493 1.00 78.44 88 PHE A CA 1
ATOM 704 C C . PHE A 1 88 ? 4.491 -12.765 -2.666 1.00 78.44 88 PHE A C 1
ATOM 706 O O . PHE A 1 88 ? 3.435 -13.391 -2.563 1.00 78.44 88 PHE A O 1
ATOM 713 N N . GLN A 1 89 ? 5.659 -13.372 -2.917 1.00 68.62 89 GLN A N 1
ATOM 714 C CA . GLN A 1 89 ? 5.830 -14.811 -3.186 1.00 68.62 89 GLN A CA 1
ATOM 715 C C . GLN A 1 89 ? 6.284 -15.607 -1.948 1.00 68.62 89 GLN A C 1
ATOM 717 O O . GLN A 1 89 ? 5.835 -16.737 -1.739 1.00 68.62 89 GLN A O 1
ATOM 722 N N . GLU A 1 90 ? 7.133 -15.037 -1.090 1.00 57.06 90 GLU A N 1
ATOM 723 C CA . GLU A 1 90 ? 7.735 -15.745 0.040 1.00 57.06 90 GLU A CA 1
ATOM 724 C C . GLU A 1 90 ? 6.846 -15.792 1.302 1.00 57.06 90 GLU A C 1
ATOM 726 O O . GLU A 1 90 ? 6.740 -14.844 2.095 1.00 57.06 90 GLU A O 1
ATOM 731 N N . GLY A 1 91 ? 6.316 -16.989 1.582 1.00 49.56 91 GLY A N 1
ATOM 732 C CA . GLY A 1 91 ? 6.417 -17.552 2.933 1.00 49.56 91 GLY A CA 1
ATOM 733 C C . GLY A 1 91 ? 5.168 -18.223 3.510 1.00 49.56 91 GLY A C 1
ATOM 734 O O . GLY A 1 91 ? 4.134 -17.595 3.709 1.00 49.56 91 GLY A O 1
ATOM 735 N N . VAL A 1 92 ? 5.340 -19.468 3.956 1.00 43.12 92 VAL A N 1
ATOM 736 C CA . VAL A 1 92 ? 4.431 -20.285 4.793 1.00 43.12 92 VAL A CA 1
ATOM 737 C C . VAL A 1 92 ? 4.353 -19.772 6.256 1.00 43.12 92 VAL A C 1
ATOM 739 O O . VAL A 1 92 ? 3.894 -20.465 7.151 1.00 43.12 92 VAL A O 1
ATOM 742 N N . SER A 1 93 ? 4.787 -18.539 6.543 1.00 45.50 93 SER A N 1
ATOM 743 C CA . SER A 1 93 ? 4.888 -18.029 7.920 1.00 45.50 93 SER A CA 1
ATOM 744 C C . SER A 1 93 ? 3.582 -17.404 8.439 1.00 45.50 93 SER A C 1
ATOM 746 O O . SER A 1 93 ? 2.854 -16.731 7.696 1.00 45.50 93 SER A O 1
ATOM 748 N N . GLU A 1 94 ? 3.314 -17.643 9.727 1.00 47.09 94 GLU A N 1
ATOM 749 C CA . GLU A 1 94 ? 2.072 -17.373 10.468 1.00 47.09 94 GLU A CA 1
ATOM 750 C C . GLU A 1 94 ? 1.855 -15.912 10.896 1.00 47.09 94 GLU A C 1
ATOM 752 O O . GLU A 1 94 ? 0.826 -15.609 11.499 1.00 47.09 94 GLU A O 1
ATOM 757 N N . ALA A 1 95 ? 2.769 -14.994 10.569 1.00 57.19 95 ALA A N 1
ATOM 758 C CA . ALA A 1 95 ? 2.581 -13.575 10.867 1.00 57.19 95 ALA A CA 1
ATOM 759 C C . ALA A 1 95 ? 1.305 -13.045 10.177 1.00 57.19 95 ALA A C 1
ATOM 761 O O . ALA A 1 95 ? 1.171 -13.144 8.951 1.00 57.19 95 ALA A O 1
ATOM 762 N N . GLU A 1 96 ? 0.370 -12.490 10.961 1.00 53.72 96 GLU A N 1
ATOM 763 C CA . GLU A 1 96 ? -0.942 -12.002 10.492 1.00 53.72 96 GLU A CA 1
ATOM 764 C C . GLU A 1 96 ? -0.823 -11.058 9.280 1.00 53.72 96 GLU A C 1
ATOM 766 O O . GLU A 1 96 ? -1.626 -11.139 8.345 1.00 53.72 96 GLU A O 1
ATOM 771 N N . ASP A 1 97 ? 0.254 -10.269 9.230 1.00 55.78 97 ASP A N 1
ATOM 772 C CA . ASP A 1 97 ? 0.581 -9.333 8.152 1.00 55.78 97 ASP A CA 1
ATOM 773 C C . ASP A 1 97 ? 0.723 -9.992 6.773 1.00 55.78 97 ASP A C 1
ATOM 775 O O . ASP A 1 97 ? 0.182 -9.488 5.782 1.00 55.78 97 ASP A O 1
ATOM 779 N N . LYS A 1 98 ? 1.395 -11.147 6.672 1.00 60.88 98 LYS A N 1
ATOM 780 C CA . LYS A 1 98 ? 1.593 -11.837 5.382 1.00 60.88 98 LYS A CA 1
ATOM 781 C C . LYS A 1 98 ? 0.344 -12.608 4.935 1.00 60.88 98 LYS A C 1
ATOM 783 O O . LYS A 1 98 ? 0.180 -12.890 3.746 1.00 60.88 98 LYS A O 1
ATOM 788 N N . ARG A 1 99 ? -0.572 -12.922 5.862 1.00 67.12 99 ARG A N 1
ATOM 789 C CA . ARG A 1 99 ? -1.845 -13.604 5.564 1.00 67.12 99 ARG A CA 1
ATOM 790 C C . ARG A 1 99 ? -2.796 -12.697 4.777 1.00 67.12 99 ARG A C 1
ATOM 792 O O . ARG A 1 99 ? -3.382 -13.156 3.801 1.00 67.12 99 ARG A O 1
ATOM 799 N N . SER A 1 100 ? -2.899 -11.420 5.159 1.00 72.19 100 SER A N 1
ATOM 800 C CA . SER A 1 100 ? -3.740 -10.423 4.473 1.00 72.19 100 SER A CA 1
ATOM 801 C C . SER A 1 100 ? -3.294 -10.180 3.026 1.00 72.19 100 SER A C 1
ATOM 803 O O . SER A 1 100 ? -4.118 -10.186 2.113 1.00 72.19 100 SER A O 1
ATOM 805 N N . LEU A 1 101 ? -1.981 -10.060 2.799 1.00 78.25 101 LEU A N 1
ATOM 806 C CA . LEU A 1 101 ? -1.415 -9.872 1.462 1.00 78.25 101 LEU A CA 1
ATOM 807 C C . LEU A 1 101 ? -1.671 -11.082 0.553 1.00 78.25 101 LEU A C 1
ATOM 809 O O . LEU A 1 101 ? -2.147 -10.921 -0.568 1.00 78.25 101 LEU A O 1
ATOM 813 N N . ARG A 1 102 ? -1.431 -12.303 1.049 1.00 79.62 102 ARG A N 1
ATOM 814 C CA . ARG A 1 102 ? -1.740 -13.531 0.297 1.00 79.62 102 ARG A CA 1
ATOM 815 C C . ARG A 1 102 ? -3.223 -13.659 -0.022 1.00 79.62 102 ARG A C 1
ATOM 817 O O . ARG A 1 102 ? -3.564 -14.085 -1.120 1.00 79.62 102 ARG A O 1
ATOM 824 N N . GLN A 1 103 ? -4.088 -13.312 0.931 1.00 81.56 103 GLN A N 1
ATOM 825 C CA . GLN A 1 103 ? -5.529 -13.325 0.712 1.00 81.56 103 GLN A CA 1
ATOM 826 C C . GLN A 1 103 ? -5.898 -12.350 -0.403 1.00 81.56 103 GLN A C 1
ATOM 828 O O . GLN A 1 103 ? -6.565 -12.765 -1.336 1.00 81.56 103 GLN A O 1
ATOM 833 N N . PHE A 1 104 ? -5.401 -11.111 -0.364 1.00 85.94 104 PHE A N 1
ATOM 834 C CA . PHE A 1 104 ? -5.621 -10.136 -1.432 1.00 85.94 104 PHE A CA 1
ATOM 835 C C . PHE A 1 104 ? -5.172 -10.662 -2.805 1.00 85.94 104 PHE A C 1
ATOM 837 O O . PHE A 1 104 ? -5.946 -10.611 -3.759 1.00 85.94 104 PHE A O 1
ATOM 844 N N . VAL A 1 105 ? -3.952 -11.202 -2.907 1.00 88.00 105 VAL A N 1
ATOM 845 C CA . VAL A 1 105 ? -3.414 -11.714 -4.180 1.00 88.00 105 VAL A CA 1
ATOM 846 C C . VAL A 1 105 ? -4.252 -12.875 -4.720 1.00 88.00 105 VAL A C 1
ATOM 848 O O . VAL A 1 105 ? -4.559 -12.895 -5.905 1.00 88.00 105 VAL A O 1
ATOM 851 N N . ARG A 1 106 ? -4.668 -13.812 -3.858 1.00 85.31 106 ARG A N 1
ATOM 852 C CA . ARG A 1 106 ? -5.446 -14.999 -4.257 1.00 85.31 106 ARG A CA 1
ATOM 853 C C . ARG A 1 106 ? -6.941 -14.744 -4.434 1.00 85.31 106 ARG A C 1
ATOM 855 O O . ARG A 1 106 ? -7.612 -15.574 -5.037 1.00 85.31 106 ARG A O 1
ATOM 862 N N . ASN A 1 107 ? -7.470 -13.652 -3.885 1.00 85.50 107 ASN A N 1
ATOM 863 C CA . ASN A 1 107 ? -8.904 -13.361 -3.931 1.00 85.50 107 ASN A CA 1
ATOM 864 C C . ASN A 1 107 ? -9.387 -13.080 -5.357 1.00 85.50 107 ASN A C 1
ATOM 866 O O . ASN A 1 107 ? -10.515 -13.407 -5.697 1.00 85.50 107 ASN A O 1
ATOM 870 N N . GLU A 1 108 ? -8.531 -12.481 -6.185 1.00 86.56 108 GLU A N 1
ATOM 871 C CA . GLU A 1 108 ? -8.862 -12.084 -7.550 1.00 86.56 108 GLU A CA 1
ATOM 872 C C . GLU A 1 108 ? -7.748 -12.531 -8.505 1.00 86.56 108 GLU A C 1
ATOM 874 O O . GLU A 1 108 ? -6.617 -12.057 -8.362 1.00 86.56 108 GLU A O 1
ATOM 879 N N . PRO A 1 109 ? -8.038 -13.345 -9.540 1.00 90.50 109 PRO A N 1
ATOM 880 C CA . PRO A 1 109 ? -7.030 -13.783 -10.514 1.00 90.50 109 PRO A CA 1
ATOM 881 C C . PRO A 1 109 ? -6.292 -12.621 -11.190 1.00 90.50 109 PRO A C 1
ATOM 883 O O . PRO A 1 109 ? -5.122 -12.724 -11.551 1.00 90.50 109 PRO A O 1
ATOM 886 N N . LYS A 1 110 ? -6.964 -11.471 -11.323 1.00 92.44 110 LYS A N 1
ATOM 887 C CA . LYS A 1 110 ? -6.373 -10.248 -11.875 1.00 92.44 110 LYS A CA 1
ATOM 888 C C . LYS A 1 110 ? -5.244 -9.681 -11.007 1.00 92.44 110 LYS A C 1
ATOM 890 O O . LYS A 1 110 ? -4.435 -8.914 -11.518 1.00 92.44 110 LYS A O 1
ATOM 895 N N . ASN A 1 111 ? -5.211 -9.954 -9.701 1.00 92.50 111 ASN A N 1
ATOM 896 C CA . ASN A 1 111 ? -4.144 -9.466 -8.819 1.00 92.50 111 ASN A CA 1
ATOM 897 C C . ASN A 1 111 ? -2.862 -10.271 -9.038 1.00 92.50 111 ASN A C 1
ATOM 899 O O . ASN A 1 111 ? -1.784 -9.700 -9.188 1.00 92.50 111 ASN A O 1
ATOM 903 N N . GLU A 1 112 ? -2.998 -11.592 -9.116 1.00 91.31 112 GLU A N 1
ATOM 904 C CA . GLU A 1 112 ? -1.903 -12.499 -9.451 1.00 91.31 112 GLU A CA 1
ATOM 905 C C . GLU A 1 112 ? -1.363 -12.233 -10.864 1.00 91.31 112 GLU A C 1
ATOM 907 O O . GLU A 1 112 ? -0.151 -12.129 -11.046 1.00 91.31 112 GLU A O 1
ATOM 912 N N . ALA A 1 113 ? -2.249 -12.013 -11.842 1.00 92.94 113 ALA A N 1
ATOM 913 C CA . ALA A 1 113 ? -1.859 -11.667 -13.208 1.00 92.94 113 ALA A CA 1
ATOM 914 C C . ALA A 1 113 ? -1.045 -10.361 -13.283 1.00 92.94 113 ALA A C 1
ATOM 916 O O . ALA A 1 113 ? -0.025 -10.323 -13.969 1.00 92.94 113 ALA A O 1
ATOM 917 N N . ALA A 1 114 ? -1.443 -9.317 -12.545 1.00 93.62 114 ALA A N 1
ATOM 918 C CA . ALA A 1 114 ? -0.706 -8.052 -12.496 1.00 93.62 114 ALA A CA 1
ATOM 919 C C . ALA A 1 114 ? 0.712 -8.229 -11.920 1.00 93.62 114 ALA A C 1
ATOM 921 O O . ALA A 1 114 ? 1.680 -7.713 -12.477 1.00 93.62 114 ALA A O 1
ATOM 922 N N . LEU A 1 115 ? 0.860 -9.010 -10.842 1.00 92.94 115 LEU A N 1
ATOM 923 C CA . LEU A 1 115 ? 2.170 -9.307 -10.249 1.00 92.94 115 LEU A CA 1
ATOM 924 C C . LEU A 1 115 ? 3.046 -10.166 -11.170 1.00 92.94 115 LEU A C 1
ATOM 926 O O . LEU A 1 115 ? 4.249 -9.926 -11.276 1.00 92.94 115 LEU A O 1
ATOM 930 N N . ALA A 1 116 ? 2.456 -11.145 -11.858 1.00 93.00 116 ALA A N 1
ATOM 931 C CA . ALA A 1 116 ? 3.163 -11.967 -12.837 1.00 93.00 116 ALA A CA 1
ATOM 932 C C . ALA A 1 116 ? 3.650 -11.130 -14.030 1.00 93.00 116 ALA A C 1
ATOM 934 O O . ALA A 1 116 ? 4.790 -11.281 -14.470 1.00 93.00 116 ALA A O 1
ATOM 935 N N . MET A 1 117 ? 2.814 -10.211 -14.513 1.00 94.50 117 MET A N 1
ATOM 936 C CA . MET A 1 117 ? 3.144 -9.290 -15.597 1.00 94.50 117 MET A CA 1
ATOM 937 C C . MET A 1 117 ? 4.265 -8.323 -15.208 1.00 94.50 117 MET A C 1
ATOM 939 O O . MET A 1 117 ? 5.202 -8.131 -15.986 1.00 94.50 117 MET A O 1
ATOM 943 N N . LEU A 1 118 ? 4.216 -7.770 -13.993 1.00 94.75 118 LEU A N 1
ATOM 944 C CA . LEU A 1 118 ? 5.305 -6.970 -13.439 1.00 94.75 118 LEU A CA 1
ATOM 945 C C . LEU A 1 118 ? 6.605 -7.788 -13.390 1.00 94.75 118 LEU A C 1
ATOM 947 O O . LEU A 1 118 ? 7.615 -7.349 -13.933 1.00 94.75 118 LEU A O 1
ATOM 951 N N . LYS A 1 119 ? 6.580 -8.995 -12.806 1.00 94.06 119 LYS A N 1
ATOM 952 C CA . LYS A 1 119 ? 7.763 -9.868 -12.704 1.00 94.06 119 LYS A CA 1
ATOM 953 C C . LYS A 1 119 ? 8.369 -10.162 -14.076 1.00 94.06 119 LYS A C 1
ATOM 955 O O . LYS A 1 119 ? 9.572 -10.012 -14.259 1.00 94.06 119 LYS A O 1
ATOM 960 N N . HIS A 1 120 ? 7.539 -10.540 -15.044 1.00 94.69 120 HIS A N 1
ATOM 961 C CA . HIS A 1 120 ? 7.981 -10.819 -16.409 1.00 94.69 120 HIS A CA 1
ATOM 962 C C . HIS A 1 120 ? 8.625 -9.591 -17.072 1.00 94.69 120 HIS A C 1
ATOM 964 O O . HIS A 1 120 ? 9.656 -9.703 -17.737 1.00 94.69 120 HIS A O 1
ATOM 970 N N . SER A 1 121 ? 8.039 -8.410 -16.871 1.00 94.38 121 SER A N 1
ATOM 971 C CA . SER A 1 121 ? 8.551 -7.161 -17.441 1.00 94.38 121 SER A CA 1
ATOM 972 C C . SER A 1 121 ? 9.880 -6.751 -16.807 1.00 94.38 121 SER A C 1
ATOM 974 O O . SER A 1 121 ? 10.781 -6.335 -17.527 1.00 94.38 121 SER A O 1
ATOM 976 N N . LEU A 1 122 ? 10.055 -6.953 -15.496 1.00 94.00 122 LEU A N 1
ATOM 977 C CA . LEU A 1 122 ? 11.336 -6.717 -14.824 1.00 94.00 122 LEU A CA 1
ATOM 978 C C . LEU A 1 122 ? 12.420 -7.708 -15.246 1.00 94.00 122 LEU A C 1
ATOM 980 O O . LEU A 1 122 ? 13.552 -7.296 -15.445 1.00 94.00 122 LEU A O 1
ATOM 984 N N . MET A 1 123 ? 12.091 -8.988 -15.443 1.00 93.50 123 MET A N 1
ATOM 985 C CA . MET A 1 123 ? 13.051 -9.963 -15.986 1.00 93.50 123 MET A CA 1
ATOM 986 C C . MET A 1 123 ? 13.478 -9.603 -17.415 1.00 93.50 123 MET A C 1
ATOM 988 O O . MET A 1 123 ? 14.638 -9.762 -17.781 1.00 93.50 123 MET A O 1
ATOM 992 N N . SER A 1 124 ? 12.543 -9.095 -18.223 1.00 92.69 124 SER A N 1
ATOM 993 C CA . SER A 1 124 ? 12.847 -8.606 -19.574 1.00 92.69 124 SER A CA 1
ATOM 994 C C . SER A 1 124 ? 13.724 -7.351 -19.524 1.00 92.69 124 SER A C 1
ATOM 996 O O . SER A 1 124 ? 14.645 -7.210 -20.321 1.00 92.69 124 SER A O 1
ATOM 998 N N . LEU A 1 125 ? 13.451 -6.454 -18.573 1.00 91.62 125 LEU A N 1
ATOM 999 C CA . LEU A 1 125 ? 14.233 -5.245 -18.339 1.00 91.62 125 LEU A CA 1
ATOM 1000 C C . LEU A 1 125 ? 15.665 -5.574 -17.890 1.00 91.62 125 LEU A C 1
ATOM 1002 O O . LEU A 1 125 ? 16.606 -5.020 -18.448 1.00 91.62 125 LEU A O 1
ATOM 1006 N N . ASP A 1 126 ? 15.829 -6.498 -16.943 1.00 91.31 126 ASP A N 1
ATOM 1007 C CA . ASP A 1 126 ? 17.125 -6.986 -16.452 1.00 91.31 126 ASP A CA 1
ATOM 1008 C C . ASP A 1 126 ? 18.002 -7.515 -17.598 1.00 91.31 126 ASP A C 1
ATOM 1010 O O . ASP A 1 126 ? 19.158 -7.122 -17.760 1.00 91.31 126 ASP A O 1
ATOM 1014 N N . ALA A 1 127 ? 17.403 -8.311 -18.491 1.00 88.69 127 ALA A N 1
ATOM 1015 C CA . ALA A 1 127 ? 18.084 -8.833 -19.672 1.00 88.69 127 ALA A CA 1
ATOM 1016 C C . ALA A 1 127 ? 18.553 -7.733 -20.648 1.00 88.69 127 ALA A C 1
ATOM 1018 O O . ALA A 1 127 ? 19.579 -7.901 -21.307 1.00 88.69 127 ALA A O 1
ATOM 1019 N N . VAL A 1 128 ? 17.816 -6.620 -20.755 1.00 86.12 128 VAL A N 1
ATOM 1020 C CA . VAL A 1 128 ? 18.162 -5.480 -21.626 1.00 86.12 128 VAL A CA 1
ATOM 1021 C C . VAL A 1 128 ? 19.200 -4.554 -20.984 1.00 86.12 128 VAL A C 1
ATOM 1023 O O . VAL A 1 128 ? 20.004 -3.957 -21.700 1.00 86.12 128 VAL A O 1
ATOM 1026 N N . ILE A 1 129 ? 19.205 -4.433 -19.654 1.00 83.94 129 ILE A N 1
ATOM 1027 C CA . ILE A 1 129 ? 20.180 -3.625 -18.905 1.00 83.94 129 ILE A CA 1
ATOM 1028 C C . ILE A 1 129 ? 21.581 -4.243 -18.983 1.00 83.94 129 ILE A C 1
ATOM 1030 O O . ILE A 1 129 ? 22.553 -3.516 -19.206 1.00 83.94 129 ILE A O 1
ATOM 1034 N N . GLY A 1 130 ? 21.684 -5.574 -18.905 1.00 75.06 130 GLY A N 1
ATOM 1035 C CA . GLY A 1 130 ? 22.962 -6.278 -19.024 1.00 75.06 130 GLY A CA 1
ATOM 1036 C C . GLY A 1 130 ? 23.965 -5.896 -17.926 1.00 75.06 130 GLY A C 1
ATOM 1037 O O . GLY A 1 130 ? 23.590 -5.386 -16.876 1.00 75.06 130 GLY A O 1
ATOM 1038 N N . ILE A 1 131 ? 25.25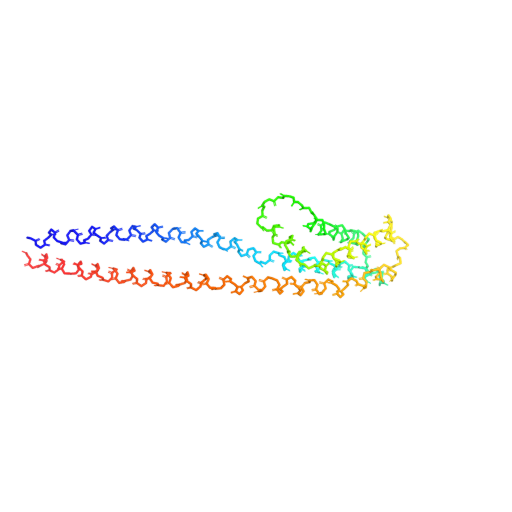5 -6.174 -18.155 1.00 69.00 131 ILE A N 1
ATOM 1039 C CA . ILE A 1 131 ? 26.296 -6.064 -17.112 1.00 69.00 131 ILE A CA 1
ATOM 1040 C C . ILE A 1 131 ? 26.859 -4.634 -16.991 1.00 69.00 131 ILE A C 1
ATOM 1042 O O . ILE A 1 131 ? 27.154 -4.202 -15.883 1.00 69.00 131 ILE A O 1
ATOM 1046 N N . ASP A 1 132 ? 26.940 -3.880 -18.098 1.00 66.25 132 ASP A N 1
ATOM 1047 C CA . ASP A 1 132 ? 27.765 -2.657 -18.150 1.00 66.25 132 ASP A CA 1
ATOM 1048 C C . ASP A 1 132 ? 27.022 -1.382 -18.604 1.00 66.25 132 ASP A C 1
ATOM 1050 O O . ASP A 1 132 ? 27.638 -0.328 -18.731 1.00 66.25 132 ASP A O 1
ATOM 1054 N N . GLY A 1 133 ? 25.718 -1.437 -18.907 1.00 65.56 133 GLY A N 1
ATOM 1055 C CA . GLY A 1 133 ? 24.894 -0.251 -19.213 1.00 65.56 133 GLY A CA 1
ATOM 1056 C C . GLY A 1 133 ? 25.220 0.534 -20.497 1.00 65.56 133 GLY A C 1
ATOM 1057 O O . GLY A 1 133 ? 24.365 1.273 -20.983 1.00 65.56 133 GLY A O 1
ATOM 1058 N N . GLU A 1 134 ? 26.398 0.345 -21.106 1.00 64.12 134 GLU A N 1
ATOM 1059 C CA . GLU A 1 134 ? 26.892 1.097 -22.278 1.00 64.12 134 GLU A CA 1
ATOM 1060 C C . GLU A 1 134 ? 26.009 0.970 -23.531 1.00 64.12 134 GLU A C 1
ATOM 1062 O O . GLU A 1 134 ? 26.071 1.809 -24.429 1.00 64.12 134 GLU A O 1
ATOM 1067 N N . LYS A 1 135 ? 25.177 -0.074 -23.611 1.00 65.50 135 LYS A N 1
ATOM 1068 C CA . LYS A 1 135 ? 24.254 -0.327 -24.732 1.00 65.50 135 LYS A CA 1
ATOM 1069 C C . LYS A 1 135 ? 22.785 -0.290 -24.322 1.00 65.50 135 LYS A C 1
ATOM 1071 O O . LYS A 1 135 ? 21.940 -0.777 -25.074 1.00 65.50 135 LYS A O 1
ATOM 1076 N N . LEU A 1 136 ? 22.469 0.268 -23.152 1.00 77.12 136 LEU A N 1
ATOM 1077 C CA . LEU A 1 136 ? 21.092 0.339 -22.685 1.00 77.12 136 LEU A CA 1
ATOM 1078 C C . LEU A 1 136 ? 20.256 1.213 -23.629 1.00 77.12 136 LEU A C 1
ATOM 1080 O O . LEU A 1 136 ? 20.343 2.442 -23.629 1.00 77.12 136 LEU A O 1
ATOM 1084 N N . ASN A 1 137 ? 19.382 0.571 -24.401 1.00 84.50 137 ASN A N 1
ATOM 1085 C CA . ASN A 1 137 ? 18.334 1.260 -25.134 1.00 84.50 137 ASN A CA 1
ATOM 1086 C C . ASN A 1 137 ? 17.210 1.629 -24.158 1.00 84.50 137 ASN A C 1
ATOM 1088 O O . ASN A 1 137 ? 16.220 0.915 -24.013 1.00 84.50 137 ASN A O 1
ATOM 1092 N N . SER A 1 138 ? 17.367 2.758 -23.470 1.00 81.25 138 SER A N 1
ATOM 1093 C CA . SER A 1 138 ? 16.433 3.240 -22.443 1.00 81.25 138 SER A CA 1
ATOM 1094 C C . SER A 1 138 ? 15.004 3.452 -22.962 1.00 81.25 138 SER A C 1
ATOM 1096 O O . SER A 1 138 ? 14.041 3.286 -22.215 1.00 81.25 138 SER A O 1
ATOM 1098 N N . THR A 1 139 ? 14.838 3.728 -24.261 1.00 85.25 139 THR A N 1
ATOM 1099 C CA . THR A 1 139 ? 13.514 3.817 -24.902 1.00 85.25 139 THR A CA 1
ATOM 1100 C C . THR A 1 139 ? 12.846 2.448 -25.019 1.00 85.25 139 THR A C 1
ATOM 1102 O O . THR A 1 139 ? 11.649 2.313 -24.774 1.00 85.25 139 THR A O 1
ATOM 1105 N N . GLU A 1 140 ? 13.604 1.425 -25.404 1.00 87.44 140 GLU A N 1
ATOM 1106 C CA . GLU A 1 140 ? 13.120 0.045 -25.475 1.00 87.44 140 GLU A CA 1
ATOM 1107 C C . GLU A 1 140 ? 12.852 -0.523 -24.083 1.00 87.44 140 GLU A C 1
ATOM 1109 O O . GLU A 1 140 ? 11.788 -1.091 -23.851 1.00 87.44 140 GLU A O 1
ATOM 1114 N N . ALA A 1 141 ? 13.746 -0.256 -23.134 1.00 88.50 141 ALA A N 1
ATOM 1115 C CA . ALA A 1 141 ? 13.575 -0.607 -21.733 1.00 88.50 141 ALA A CA 1
ATOM 1116 C C . ALA A 1 141 ? 12.278 -0.013 -21.146 1.00 88.50 141 ALA A C 1
ATOM 1118 O O . ALA A 1 141 ? 11.517 -0.716 -20.485 1.00 88.50 141 ALA A O 1
ATOM 1119 N N . LEU A 1 142 ? 11.964 1.256 -21.442 1.00 90.06 142 LEU A N 1
ATOM 1120 C CA . LEU A 1 142 ? 10.731 1.890 -20.961 1.00 90.06 142 LEU A CA 1
ATOM 1121 C C . LEU A 1 142 ? 9.477 1.285 -21.612 1.00 90.06 142 LEU A C 1
ATOM 1123 O O . LEU A 1 142 ? 8.443 1.143 -20.962 1.00 90.06 142 LEU A O 1
ATOM 1127 N N . ARG A 1 143 ? 9.565 0.860 -22.879 1.00 90.94 143 ARG A N 1
ATOM 1128 C CA . ARG A 1 143 ? 8.460 0.160 -23.558 1.00 90.94 143 ARG A CA 1
ATOM 1129 C C . ARG A 1 143 ? 8.124 -1.186 -22.921 1.00 90.94 143 ARG A C 1
ATOM 1131 O O . ARG A 1 143 ? 6.978 -1.608 -23.042 1.00 90.94 143 ARG A O 1
ATOM 1138 N N . LEU A 1 144 ? 9.076 -1.837 -22.251 1.00 91.50 144 LEU A N 1
ATOM 1139 C CA . LEU A 1 144 ? 8.819 -3.076 -21.510 1.00 91.50 144 LEU A CA 1
ATOM 1140 C C . LEU A 1 144 ? 7.975 -2.831 -20.253 1.00 91.50 144 LEU A C 1
ATOM 1142 O O . LEU A 1 144 ? 7.191 -3.699 -19.880 1.00 91.50 144 LEU A O 1
ATOM 1146 N N . LEU A 1 145 ? 8.106 -1.660 -19.621 1.00 92.38 145 LEU A N 1
ATOM 1147 C CA . LEU A 1 145 ? 7.359 -1.307 -18.408 1.00 92.38 145 LEU A CA 1
ATOM 1148 C C . LEU A 1 145 ? 5.994 -0.672 -18.699 1.00 92.38 145 LEU A C 1
ATOM 1150 O O . LEU A 1 145 ? 5.072 -0.843 -17.910 1.00 92.38 145 LEU A O 1
ATOM 1154 N N . LEU A 1 146 ? 5.832 -0.020 -19.854 1.00 91.94 146 LEU A N 1
ATOM 1155 C CA . LEU A 1 146 ? 4.613 0.707 -20.235 1.00 91.94 146 LEU A CA 1
ATOM 1156 C C . LEU A 1 146 ? 3.295 -0.081 -20.049 1.00 91.94 146 LEU A C 1
ATOM 1158 O O . LEU A 1 146 ? 2.304 0.499 -19.603 1.00 91.94 146 LEU A O 1
ATOM 1162 N N . PRO A 1 147 ? 3.227 -1.390 -20.364 1.00 93.44 147 PRO A N 1
ATOM 1163 C CA . PRO A 1 147 ? 2.009 -2.170 -20.154 1.00 93.44 147 PRO A CA 1
ATOM 1164 C C . PRO A 1 147 ? 1.682 -2.414 -18.668 1.00 93.44 147 PRO A C 1
ATOM 1166 O O . PRO A 1 147 ? 0.540 -2.731 -18.340 1.00 93.44 147 PRO A O 1
ATOM 1169 N N . VAL A 1 148 ? 2.668 -2.294 -17.773 1.00 93.44 148 VAL A N 1
ATOM 1170 C CA . VAL A 1 148 ? 2.564 -2.595 -16.335 1.00 93.44 148 VAL A CA 1
ATOM 1171 C C . VAL A 1 148 ? 1.960 -1.431 -15.543 1.00 93.44 148 VAL A C 1
ATOM 1173 O O . VAL A 1 148 ? 1.244 -1.674 -14.572 1.00 93.44 148 VAL A O 1
ATOM 1176 N N . ASP A 1 149 ? 2.169 -0.185 -15.978 1.00 91.69 149 ASP A N 1
ATOM 1177 C CA . ASP A 1 149 ? 1.608 1.041 -15.380 1.00 91.69 149 ASP A CA 1
ATOM 1178 C C . ASP A 1 149 ? 0.111 0.950 -15.017 1.00 91.69 149 ASP A C 1
ATOM 1180 O O . ASP A 1 149 ? -0.251 1.166 -13.846 1.00 91.69 149 ASP A O 1
ATOM 1184 N N . PRO A 1 150 ? -0.798 0.646 -15.973 1.00 93.62 150 PRO A N 1
ATOM 1185 C CA . PRO A 1 150 ? -2.225 0.581 -15.681 1.00 93.62 150 PRO A CA 1
ATOM 1186 C C . PRO A 1 150 ? -2.556 -0.563 -14.723 1.00 93.62 150 PRO A C 1
ATOM 1188 O O . PRO A 1 150 ? -3.427 -0.407 -13.866 1.00 93.62 150 PRO A O 1
ATOM 1191 N N . GLU A 1 151 ? -1.846 -1.689 -14.817 1.00 94.69 151 GLU A N 1
ATOM 1192 C CA . GLU A 1 151 ? -2.075 -2.844 -13.953 1.00 94.69 151 GLU A CA 1
ATOM 1193 C C . GLU A 1 151 ? -1.630 -2.581 -12.518 1.00 94.69 151 GLU A C 1
ATOM 1195 O O . GLU A 1 151 ? -2.373 -2.897 -11.591 1.00 94.69 151 GLU A O 1
ATOM 1200 N N . MET A 1 152 ? -0.486 -1.931 -12.312 1.00 93.44 152 MET A N 1
ATOM 1201 C CA . MET A 1 152 ? -0.017 -1.548 -10.979 1.00 93.44 152 MET A CA 1
ATOM 1202 C C . MET A 1 152 ? -0.906 -0.478 -10.342 1.00 93.44 152 MET A C 1
ATOM 1204 O O . MET A 1 152 ? -1.250 -0.578 -9.160 1.00 93.44 152 MET A O 1
ATOM 1208 N N . THR A 1 153 ? -1.380 0.488 -11.133 1.00 92.81 153 THR A N 1
ATOM 1209 C CA . THR A 1 153 ? -2.374 1.475 -10.683 1.00 92.81 153 THR A CA 1
ATOM 1210 C C . THR A 1 153 ? -3.680 0.791 -10.272 1.00 92.81 153 THR A C 1
ATOM 1212 O O . THR A 1 153 ? -4.219 1.042 -9.189 1.00 92.81 153 THR A O 1
ATOM 1215 N N . ALA A 1 154 ? -4.182 -0.126 -11.104 1.00 93.19 154 ALA A N 1
ATOM 1216 C CA . ALA A 1 154 ? -5.388 -0.887 -10.813 1.00 93.19 154 ALA A CA 1
ATOM 1217 C C . ALA A 1 154 ? -5.204 -1.823 -9.609 1.00 93.19 154 ALA A C 1
ATOM 1219 O O . ALA A 1 154 ? -6.146 -2.013 -8.839 1.00 93.19 154 ALA A O 1
ATOM 1220 N N . LEU A 1 155 ? -4.023 -2.418 -9.430 1.00 93.06 155 LEU A N 1
ATOM 1221 C CA . LEU A 1 155 ? -3.686 -3.267 -8.289 1.00 93.06 155 LEU A CA 1
ATOM 1222 C C . LEU A 1 155 ? -3.704 -2.455 -6.988 1.00 93.06 155 LEU A C 1
ATOM 1224 O O . LEU A 1 155 ? -4.304 -2.898 -6.012 1.00 93.06 155 LEU A O 1
ATOM 1228 N N . ALA A 1 156 ? -3.130 -1.247 -6.983 1.00 90.69 156 ALA A N 1
ATOM 1229 C CA . ALA A 1 156 ? -3.154 -0.340 -5.833 1.00 90.69 156 ALA A CA 1
ATOM 1230 C C . ALA A 1 156 ? -4.576 0.116 -5.473 1.00 90.69 156 ALA A C 1
ATOM 1232 O O . ALA A 1 156 ? -4.948 0.122 -4.294 1.00 90.69 156 ALA A O 1
ATOM 1233 N N . ALA A 1 157 ? -5.402 0.428 -6.476 1.00 90.06 157 ALA A N 1
ATOM 1234 C CA . ALA A 1 157 ? -6.811 0.758 -6.273 1.00 90.06 157 ALA A CA 1
ATOM 1235 C C . ALA A 1 157 ? -7.590 -0.425 -5.671 1.00 90.06 157 ALA A C 1
ATOM 1237 O O . ALA A 1 157 ? -8.300 -0.260 -4.677 1.00 90.06 157 ALA A O 1
ATOM 1238 N N . ARG A 1 158 ? -7.401 -1.636 -6.214 1.00 91.69 158 ARG A N 1
ATOM 1239 C CA . ARG A 1 158 ? -8.003 -2.876 -5.696 1.00 91.69 158 ARG A CA 1
ATOM 1240 C C . ARG A 1 158 ? -7.548 -3.181 -4.269 1.00 91.69 158 ARG A C 1
ATOM 1242 O O . ARG A 1 158 ? -8.378 -3.519 -3.432 1.00 91.69 158 ARG A O 1
ATOM 1249 N N . ALA A 1 159 ? -6.260 -3.025 -3.965 1.00 88.19 159 ALA A N 1
ATOM 1250 C CA . ALA A 1 159 ? -5.716 -3.245 -2.626 1.00 88.19 159 ALA A CA 1
ATOM 1251 C C . ALA A 1 159 ? -6.283 -2.244 -1.610 1.00 88.19 159 ALA A C 1
ATOM 1253 O O . ALA A 1 159 ? -6.617 -2.616 -0.485 1.00 88.19 159 ALA A O 1
ATOM 1254 N N . SER A 1 160 ? -6.449 -0.987 -2.025 1.00 85.44 160 SER A N 1
ATOM 1255 C CA . SER A 1 160 ? -7.074 0.059 -1.213 1.00 85.44 160 SER A CA 1
ATOM 1256 C C . SER A 1 160 ? -8.553 -0.230 -0.952 1.00 85.44 160 SER A C 1
ATOM 1258 O O . SER A 1 160 ? -9.002 -0.095 0.184 1.00 85.44 160 SER A O 1
ATOM 1260 N N . ALA A 1 161 ? -9.298 -0.689 -1.964 1.00 84.69 161 ALA A N 1
ATOM 1261 C CA . ALA A 1 161 ? -10.694 -1.102 -1.813 1.00 84.69 161 ALA A CA 1
ATOM 1262 C C . ALA A 1 161 ? -10.833 -2.318 -0.880 1.00 84.69 161 ALA A C 1
ATOM 1264 O O . ALA A 1 161 ? -11.632 -2.284 0.054 1.00 84.69 161 ALA A O 1
ATOM 1265 N N . PHE A 1 162 ? -9.984 -3.334 -1.058 1.00 82.25 162 PHE A N 1
ATOM 1266 C CA . PHE A 1 162 ? -9.918 -4.515 -0.192 1.00 82.25 162 PHE A CA 1
ATOM 1267 C C . PHE A 1 162 ? -9.607 -4.148 1.270 1.00 82.25 162 PHE A C 1
ATOM 1269 O O . PHE A 1 162 ? -10.195 -4.695 2.203 1.00 82.25 162 PHE A O 1
ATOM 1276 N N . GLY A 1 163 ? -8.704 -3.185 1.485 1.00 72.62 163 GLY A N 1
ATOM 1277 C CA . GLY A 1 163 ? -8.433 -2.627 2.810 1.00 72.62 163 GLY A CA 1
ATOM 1278 C C . GLY A 1 163 ? -9.624 -1.850 3.383 1.00 72.62 163 GLY A C 1
ATOM 1279 O O . GLY A 1 163 ? -9.955 -2.008 4.558 1.00 72.62 163 GLY A O 1
ATOM 1280 N N . ALA A 1 164 ? -10.299 -1.037 2.564 1.00 66.50 164 ALA A N 1
ATOM 1281 C CA . ALA A 1 164 ? -11.429 -0.202 2.973 1.00 66.50 164 ALA A CA 1
ATOM 1282 C C . ALA A 1 164 ? -12.680 -1.012 3.363 1.00 66.50 164 ALA A C 1
ATOM 1284 O O . ALA A 1 164 ? -13.365 -0.65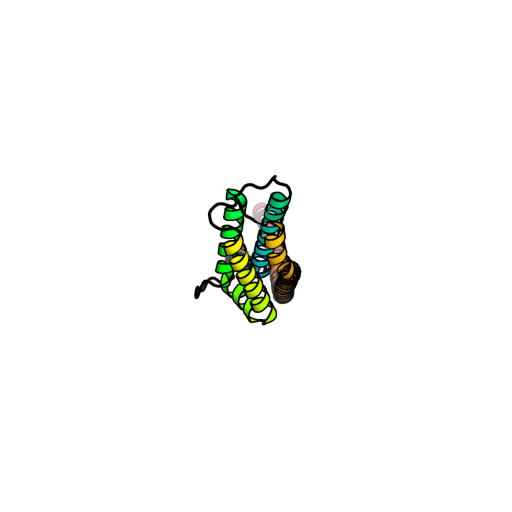6 4.323 1.00 66.50 164 ALA A O 1
ATOM 1285 N N . GLU A 1 165 ? -12.959 -2.115 2.669 1.00 64.00 165 GLU A N 1
ATOM 1286 C CA . GLU A 1 165 ? -14.090 -3.006 2.957 1.00 64.00 165 GLU A CA 1
ATOM 1287 C C . GLU A 1 165 ? -13.929 -3.698 4.319 1.00 64.00 165 GLU A C 1
ATOM 1289 O O . GLU A 1 165 ? -14.795 -3.584 5.188 1.00 64.00 165 GLU A O 1
ATOM 1294 N N . ARG A 1 166 ? -12.741 -4.255 4.586 1.00 60.28 166 ARG A N 1
ATOM 1295 C CA . ARG A 1 166 ? -12.374 -4.785 5.915 1.00 60.28 166 ARG A CA 1
ATOM 1296 C C . ARG A 1 166 ? -12.372 -3.704 6.990 1.00 60.28 166 ARG A C 1
ATOM 1298 O O . ARG A 1 166 ? -12.598 -3.981 8.165 1.00 60.28 166 ARG A O 1
ATOM 1305 N N . VAL A 1 167 ? -12.114 -2.448 6.609 1.00 53.62 167 VAL A N 1
ATOM 1306 C CA . VAL A 1 167 ? -12.194 -1.311 7.526 1.00 53.62 167 VAL A CA 1
ATOM 1307 C C . VAL A 1 167 ? -13.621 -0.987 7.940 1.00 53.62 167 VAL A C 1
ATOM 1309 O O . VAL A 1 167 ? -13.831 -0.631 9.100 1.00 53.62 167 VAL A O 1
ATOM 1312 N N . ALA A 1 168 ? -14.575 -1.083 7.019 1.00 52.03 168 ALA A N 1
ATOM 1313 C CA . ALA A 1 168 ? -15.982 -0.850 7.305 1.00 52.03 168 ALA A CA 1
ATOM 1314 C C . ALA A 1 168 ? -16.560 -1.933 8.229 1.00 52.03 168 ALA A C 1
ATOM 1316 O O . ALA A 1 168 ? -17.294 -1.597 9.158 1.00 52.03 168 ALA A O 1
ATOM 1317 N N . GLU A 1 169 ? -16.160 -3.190 8.035 1.00 53.31 169 GLU A N 1
ATOM 1318 C CA . GLU A 1 169 ? -16.600 -4.335 8.842 1.00 53.31 169 GLU A CA 1
ATOM 1319 C C . GLU A 1 169 ? -16.167 -4.205 10.323 1.00 53.31 169 GLU A C 1
ATOM 1321 O O . GLU A 1 169 ? -16.983 -4.334 11.241 1.00 53.31 169 GLU A O 1
ATOM 1326 N N . ASP A 1 170 ? -14.927 -3.768 10.564 1.00 50.59 170 ASP A N 1
ATOM 1327 C CA . ASP A 1 170 ? -14.357 -3.560 11.909 1.00 50.59 170 ASP A CA 1
ATOM 1328 C C . ASP A 1 170 ? -14.859 -2.292 12.642 1.00 50.59 170 ASP A C 1
ATOM 1330 O O . ASP A 1 170 ? -14.657 -2.137 13.852 1.00 50.59 170 ASP A O 1
ATOM 1334 N N . LYS A 1 171 ? -15.469 -1.315 11.949 1.00 46.47 171 LYS A N 1
ATOM 1335 C CA . LYS A 1 171 ? -15.932 -0.068 12.605 1.00 46.47 171 LYS A CA 1
ATOM 1336 C C . LYS A 1 171 ? -17.021 -0.323 13.651 1.00 46.47 171 LYS A C 1
ATOM 1338 O O . LYS A 1 171 ? -17.144 0.458 14.598 1.00 46.47 171 LYS A O 1
ATOM 1343 N N . SER A 1 172 ? -17.774 -1.412 13.508 1.00 51.03 172 SER A N 1
ATOM 1344 C CA . SER A 1 172 ? -18.789 -1.838 14.477 1.00 51.03 172 SER A CA 1
ATOM 1345 C C . SER A 1 172 ? -18.183 -2.179 15.849 1.00 51.03 172 SER A C 1
ATOM 1347 O O . SER A 1 172 ? -18.779 -1.884 16.889 1.00 51.03 172 SER A O 1
ATOM 1349 N N . GLU A 1 173 ? -16.950 -2.691 15.876 1.00 50.62 173 GLU A N 1
ATOM 1350 C CA . GLU A 1 173 ? -16.250 -3.072 17.103 1.00 50.62 173 GLU A CA 1
ATOM 1351 C C . GLU A 1 173 ? -15.649 -1.851 17.830 1.00 50.62 173 GLU A C 1
ATOM 1353 O O . GLU A 1 173 ? -15.719 -1.741 19.058 1.00 50.62 173 GLU A O 1
ATOM 1358 N N . LEU A 1 174 ? -15.177 -0.851 17.074 1.00 50.00 174 LEU A N 1
ATOM 1359 C CA . LEU A 1 174 ? -14.643 0.412 17.607 1.00 50.00 174 LEU A CA 1
ATOM 1360 C C . LEU A 1 174 ? -15.696 1.266 18.336 1.00 50.00 174 LEU A C 1
ATOM 1362 O O . LEU A 1 174 ? -15.369 1.933 19.323 1.00 50.00 174 LEU A O 1
ATOM 1366 N N . TYR A 1 175 ? -16.955 1.238 17.888 1.00 52.94 175 TYR A N 1
ATOM 1367 C CA . TYR A 1 175 ? -18.049 1.973 18.534 1.00 52.94 175 TYR A CA 1
ATOM 1368 C C . TYR A 1 175 ? -18.394 1.391 19.913 1.00 52.94 175 TYR A C 1
ATOM 1370 O O . TYR A 1 175 ? -18.523 2.134 20.890 1.00 52.94 175 TYR A O 1
ATOM 1378 N N . ARG A 1 176 ? -18.445 0.055 20.025 1.00 58.16 176 ARG A N 1
ATOM 1379 C CA . ARG A 1 176 ? -18.666 -0.643 21.305 1.00 58.16 176 ARG A CA 1
ATOM 1380 C C . ARG A 1 176 ? -17.569 -0.306 22.317 1.00 58.16 176 ARG A C 1
ATOM 1382 O O . ARG A 1 176 ? -17.839 -0.128 23.501 1.00 58.16 176 ARG A O 1
ATOM 1389 N N . LEU A 1 177 ? -16.341 -0.152 21.832 1.00 58.31 177 LEU A N 1
ATOM 1390 C CA . LEU A 1 177 ? -15.163 0.114 22.648 1.00 58.31 177 LEU A CA 1
ATOM 1391 C C . LEU A 1 177 ? -15.107 1.553 23.191 1.00 58.31 177 LEU A C 1
ATOM 1393 O O . LEU A 1 177 ? -14.707 1.759 24.337 1.00 58.31 177 LEU A O 1
ATOM 1397 N N . HIS A 1 178 ? -15.534 2.555 22.413 1.00 56.03 178 HIS A N 1
ATOM 1398 C CA . HIS A 1 178 ? -15.666 3.929 22.918 1.00 56.03 178 HIS A CA 1
ATOM 1399 C C . HIS A 1 178 ? -16.794 4.069 23.942 1.00 56.03 178 HIS A C 1
ATOM 1401 O O . HIS A 1 178 ? -16.606 4.738 24.955 1.00 56.03 178 HIS A O 1
ATOM 1407 N N . LEU A 1 179 ? -17.920 3.385 23.730 1.00 62.78 179 LEU A N 1
ATOM 1408 C CA . LEU A 1 179 ? -19.033 3.355 24.682 1.00 62.78 179 LEU A CA 1
ATOM 1409 C C . LEU A 1 179 ? -18.621 2.812 26.054 1.00 62.78 179 LEU A C 1
ATOM 1411 O O . LEU A 1 179 ? -18.981 3.390 27.078 1.00 62.78 179 LEU A O 1
ATOM 1415 N N . VAL A 1 180 ? -17.823 1.743 26.079 1.00 65.81 180 VAL A N 1
ATOM 1416 C CA . VAL A 1 180 ? -17.293 1.163 27.321 1.00 65.81 180 VAL A CA 1
ATOM 1417 C C . VAL A 1 180 ? -16.353 2.140 28.037 1.00 65.81 180 VAL A C 1
ATOM 1419 O O . VAL A 1 180 ? -16.479 2.331 29.246 1.00 65.81 180 VAL A O 1
ATOM 1422 N N . PHE A 1 181 ? -15.452 2.805 27.307 1.00 62.56 181 PHE A N 1
ATOM 1423 C CA . PHE A 1 181 ? -14.528 3.787 27.884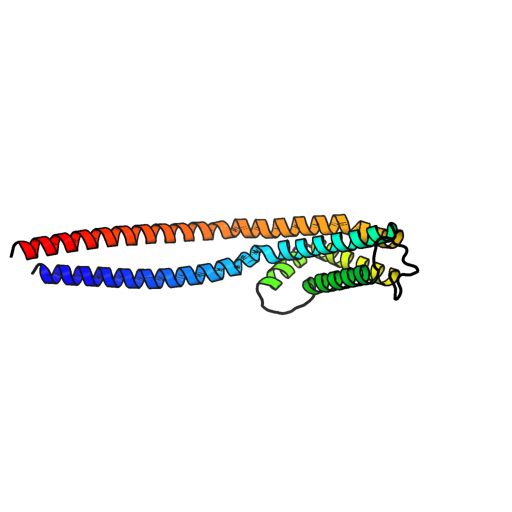 1.00 62.56 181 PHE A CA 1
ATOM 1424 C C . PHE A 1 181 ? -15.261 4.995 28.485 1.00 62.56 181 PHE A C 1
ATOM 1426 O O . PHE A 1 181 ? -15.001 5.375 29.628 1.00 62.56 181 PHE A O 1
ATOM 1433 N N . THR A 1 182 ? -16.217 5.570 27.750 1.00 65.06 182 THR A N 1
ATOM 1434 C CA . THR A 1 182 ? -17.033 6.691 28.235 1.00 65.06 182 THR A CA 1
ATOM 1435 C C . THR A 1 182 ? -17.899 6.273 29.422 1.00 65.06 182 THR A C 1
ATOM 1437 O O . THR A 1 182 ? -17.952 6.993 30.417 1.00 65.06 182 THR A O 1
ATOM 1440 N N . GLY A 1 183 ? -18.515 5.087 29.369 1.00 67.81 183 GLY A N 1
ATOM 1441 C CA . GLY A 1 183 ? -19.301 4.545 30.479 1.00 67.81 183 GLY A CA 1
ATOM 1442 C C . GLY A 1 183 ? -18.479 4.378 31.761 1.00 67.81 183 GLY A C 1
ATOM 1443 O O . GLY A 1 183 ? -18.930 4.764 32.840 1.00 67.81 183 GLY A O 1
ATOM 1444 N N . LEU A 1 184 ? -17.244 3.884 31.647 1.00 66.81 184 LEU A N 1
ATOM 1445 C CA . LEU A 1 184 ? -16.324 3.738 32.779 1.00 66.81 184 LEU A CA 1
ATOM 1446 C C . LEU A 1 184 ? -15.848 5.071 33.346 1.00 66.81 184 LEU A C 1
ATOM 1448 O O . LEU A 1 184 ? -15.849 5.244 34.565 1.00 66.81 184 LEU A O 1
ATOM 1452 N N . ALA A 1 185 ? -15.471 6.019 32.486 1.00 65.00 185 ALA A N 1
ATOM 1453 C CA . ALA A 1 185 ? -15.068 7.353 32.918 1.00 65.00 185 ALA A CA 1
ATOM 1454 C C . ALA A 1 185 ? -16.198 8.035 33.706 1.00 65.00 185 ALA A C 1
ATOM 1456 O O . ALA A 1 185 ? -15.974 8.541 34.806 1.00 65.00 185 ALA A O 1
ATOM 1457 N N . CYS A 1 186 ? -17.435 7.965 33.203 1.00 70.69 186 CYS A N 1
ATOM 1458 C CA . CYS A 1 186 ? -18.609 8.465 33.915 1.00 70.69 186 CYS A CA 1
ATOM 1459 C C . CYS A 1 186 ? -18.827 7.745 35.258 1.00 70.69 186 CYS A C 1
ATOM 1461 O O . CYS A 1 186 ? -19.102 8.403 36.263 1.00 70.69 186 CYS A O 1
ATOM 1463 N N . GLY A 1 187 ? -18.657 6.419 35.302 1.00 72.81 187 GLY A N 1
ATOM 1464 C CA . GLY A 1 187 ? -18.775 5.630 36.532 1.00 72.81 187 GLY A CA 1
ATOM 1465 C C . GLY A 1 187 ? -17.753 6.019 37.608 1.00 72.81 187 GLY A C 1
ATOM 1466 O O . GLY A 1 187 ? -18.116 6.191 38.772 1.00 72.81 187 GLY A O 1
ATOM 1467 N N . LEU A 1 188 ? -16.489 6.229 37.228 1.00 73.00 188 LEU A N 1
ATOM 1468 C CA . LEU A 1 188 ? -15.413 6.647 38.136 1.00 73.00 188 LEU A CA 1
ATOM 1469 C C . LEU A 1 188 ? -15.613 8.068 38.677 1.00 73.00 188 LEU A C 1
ATOM 1471 O O . LEU A 1 188 ? -15.351 8.320 39.857 1.00 73.00 188 LEU A O 1
ATOM 1475 N N . ILE A 1 189 ? -16.121 8.981 37.844 1.00 72.38 189 ILE A N 1
ATOM 1476 C CA . ILE A 1 189 ? -16.462 10.349 38.256 1.00 72.38 189 ILE A CA 1
ATOM 1477 C C . ILE A 1 189 ? -17.605 10.318 39.276 1.00 72.38 189 ILE A C 1
ATOM 1479 O O . ILE A 1 189 ? -17.485 10.907 40.350 1.00 72.38 189 ILE A O 1
ATOM 1483 N N . LEU A 1 190 ? -18.680 9.577 38.988 1.00 72.31 190 LEU A N 1
ATOM 1484 C CA . LEU A 1 190 ? -19.802 9.403 39.917 1.00 72.31 190 LEU A CA 1
ATOM 1485 C C . LEU A 1 190 ? -19.345 8.812 41.254 1.00 72.31 190 LEU A C 1
ATOM 1487 O O . LEU A 1 190 ? -19.730 9.304 42.314 1.00 72.31 190 LEU A O 1
ATOM 1491 N N . CYS A 1 191 ? -18.480 7.798 41.217 1.00 71.19 191 CYS A N 1
ATOM 1492 C CA . CYS A 1 191 ? -17.958 7.164 42.423 1.00 71.19 191 CYS A CA 1
ATOM 1493 C C . CYS A 1 191 ? -17.094 8.128 43.256 1.00 71.19 191 CYS A C 1
ATOM 1495 O O . CYS A 1 191 ? -17.261 8.215 44.473 1.00 71.19 191 CYS A O 1
ATOM 1497 N N . SER A 1 192 ? -16.240 8.916 42.596 1.00 70.69 192 SER A N 1
ATOM 1498 C CA . SER A 1 192 ? -15.431 9.964 43.235 1.00 70.69 192 SER A CA 1
ATOM 1499 C C . SER A 1 192 ? -16.297 11.013 43.935 1.00 70.69 192 SER A C 1
ATOM 1501 O O . SER A 1 192 ? -16.028 11.373 45.079 1.00 70.69 192 SER A O 1
ATOM 1503 N N . ILE A 1 193 ? -17.379 11.459 43.287 1.00 74.88 193 ILE A N 1
ATOM 1504 C CA . ILE A 1 193 ? -18.328 12.422 43.866 1.00 74.88 193 ILE A CA 1
ATOM 1505 C C . ILE A 1 193 ? -18.977 11.846 45.131 1.00 74.88 193 ILE A C 1
ATOM 1507 O O . ILE A 1 193 ? -19.024 12.520 46.161 1.00 74.88 193 ILE A O 1
ATOM 1511 N N . VAL A 1 194 ? -19.429 10.589 45.089 1.00 76.19 194 VAL A N 1
ATOM 1512 C CA . VAL A 1 194 ? -20.043 9.917 46.247 1.00 76.19 194 VAL A CA 1
ATOM 1513 C C . VAL A 1 194 ? -19.060 9.801 47.416 1.00 76.19 194 VAL A C 1
ATOM 1515 O O . VAL A 1 194 ? -19.425 10.078 48.558 1.00 76.19 194 VAL A O 1
ATOM 1518 N N . LEU A 1 195 ? -17.803 9.446 47.144 1.00 77.12 195 LEU A N 1
ATOM 1519 C CA . LEU A 1 195 ? -16.745 9.349 48.155 1.00 77.12 195 LEU A CA 1
ATOM 1520 C C . LEU A 1 195 ? -16.460 10.695 48.833 1.00 77.12 195 LEU A C 1
ATOM 1522 O O . LEU A 1 195 ? -16.371 10.757 50.060 1.00 77.12 195 LEU A O 1
ATOM 1526 N N . ILE A 1 196 ? -16.374 11.776 48.051 1.00 78.25 196 ILE A N 1
ATOM 1527 C CA . ILE A 1 196 ? -16.180 13.137 48.571 1.00 78.25 196 ILE A CA 1
ATOM 1528 C C . ILE A 1 196 ? -17.343 13.526 49.490 1.00 78.25 196 ILE A C 1
ATOM 1530 O O . ILE A 1 196 ? -17.118 14.015 50.598 1.00 78.25 196 ILE A O 1
ATOM 1534 N N . VAL A 1 197 ? -18.587 13.265 49.074 1.00 73.88 197 VAL A N 1
ATOM 1535 C CA . VAL A 1 197 ? -19.778 13.559 49.887 1.00 73.88 197 VAL A CA 1
ATOM 1536 C C . VAL A 1 197 ? -19.754 12.781 51.205 1.00 73.88 197 VAL A C 1
ATOM 1538 O O . VAL A 1 197 ? -19.985 13.366 52.264 1.00 73.88 197 VAL A O 1
ATOM 1541 N N . LEU A 1 198 ? -19.422 11.487 51.171 1.00 75.94 198 LEU A N 1
ATOM 1542 C CA . LEU A 1 198 ? -19.344 10.653 52.374 1.00 75.94 198 LEU A CA 1
ATOM 1543 C C . LEU A 1 198 ? -18.255 11.121 53.347 1.00 75.94 198 LEU A C 1
ATOM 1545 O O . LEU A 1 198 ? -18.506 11.171 54.553 1.00 75.94 198 LEU A O 1
ATOM 1549 N N . LEU A 1 199 ? -17.082 11.516 52.843 1.00 76.88 199 LEU A N 1
ATOM 1550 C CA . LEU A 1 199 ? -16.009 12.081 53.666 1.00 76.88 199 LEU A CA 1
ATOM 1551 C C . LEU A 1 199 ? -16.438 13.392 54.330 1.00 76.88 199 LEU A C 1
ATOM 1553 O O . LEU A 1 199 ? -16.224 13.570 55.528 1.00 76.88 199 LEU A O 1
ATOM 1557 N N . LEU A 1 200 ? -17.102 14.290 53.595 1.00 74.50 200 LEU A N 1
ATOM 1558 C CA . LEU A 1 200 ? -17.623 15.542 54.154 1.00 74.50 200 LEU A CA 1
ATOM 1559 C C . LEU A 1 200 ? -18.684 15.292 55.235 1.00 74.50 200 LEU A C 1
ATOM 1561 O O . LEU A 1 200 ? -18.707 15.988 56.253 1.00 74.50 200 LEU A O 1
ATOM 1565 N N . MET A 1 201 ? -19.545 14.289 55.042 1.00 74.56 201 MET A N 1
ATOM 1566 C CA . MET A 1 201 ? -20.536 13.887 56.042 1.00 74.56 201 MET A CA 1
ATOM 1567 C C . MET A 1 201 ? -19.879 13.311 57.301 1.00 74.56 201 MET A C 1
ATOM 1569 O O . MET A 1 201 ? -20.263 13.694 58.406 1.00 74.56 201 MET A O 1
ATOM 1573 N N . GLN A 1 202 ? -18.871 12.442 57.157 1.00 73.25 202 GLN A N 1
ATOM 1574 C CA . GLN A 1 202 ? -18.114 11.914 58.297 1.00 73.25 202 GLN A CA 1
ATOM 1575 C C . GLN A 1 202 ? -17.375 13.016 59.054 1.00 73.25 202 GLN A C 1
ATOM 1577 O O . GLN A 1 202 ? -17.427 13.047 60.281 1.00 73.25 202 GLN A O 1
ATOM 1582 N N . ASN A 1 203 ? -16.736 13.944 58.343 1.00 68.50 203 ASN A N 1
ATOM 1583 C CA . ASN A 1 203 ? -15.973 15.018 58.970 1.00 68.50 203 ASN A CA 1
ATOM 1584 C C . ASN A 1 203 ? -16.891 15.975 59.751 1.00 68.50 203 ASN A C 1
ATOM 1586 O O . ASN A 1 203 ? -16.573 16.378 60.866 1.00 68.50 203 ASN A O 1
ATOM 1590 N N . LYS A 1 204 ? -18.095 16.261 59.229 1.00 71.06 204 LYS A N 1
ATOM 1591 C CA . LYS A 1 204 ? -19.133 16.999 59.973 1.00 71.06 204 LYS A CA 1
ATOM 1592 C C . LYS A 1 204 ? -19.654 16.243 61.195 1.00 71.06 204 LYS A C 1
ATOM 1594 O O . LYS A 1 204 ? -19.993 16.883 62.185 1.00 71.06 204 LYS A O 1
ATOM 1599 N N . ALA A 1 205 ? -19.757 14.917 61.126 1.00 65.06 205 ALA A N 1
ATOM 1600 C CA . ALA A 1 205 ? -20.188 14.096 62.255 1.00 65.06 205 ALA A CA 1
ATOM 1601 C C . ALA A 1 205 ? -19.118 14.025 63.358 1.00 65.06 205 ALA A C 1
ATOM 1603 O O . ALA A 1 205 ? -19.470 14.049 64.531 1.00 65.06 205 ALA A O 1
ATOM 1604 N N . LEU A 1 206 ? -17.833 13.995 62.985 1.00 58.12 206 LEU A N 1
ATOM 1605 C CA . LEU A 1 206 ? -16.699 14.055 63.913 1.00 58.12 206 LEU A CA 1
ATOM 1606 C C . LEU A 1 206 ? -16.520 15.447 64.532 1.00 58.12 206 LEU A C 1
ATOM 1608 O O . LEU A 1 206 ? -16.204 15.538 65.705 1.00 58.12 206 LEU A O 1
ATOM 1612 N N . ALA A 1 207 ? -16.776 16.523 63.782 1.00 61.31 207 ALA A N 1
ATOM 1613 C CA . ALA A 1 207 ? -16.699 17.896 64.293 1.00 61.31 207 ALA A CA 1
ATOM 1614 C C . ALA A 1 207 ? -17.869 18.296 65.219 1.00 61.31 207 ALA A C 1
ATOM 1616 O O . ALA A 1 207 ? -17.836 19.370 65.817 1.00 61.31 207 ALA A O 1
ATOM 1617 N N . LYS A 1 208 ? -18.929 17.479 65.292 1.00 53.22 208 LYS A N 1
ATOM 1618 C CA . LYS A 1 208 ? -20.090 17.674 66.183 1.00 53.22 208 LYS A CA 1
ATOM 1619 C C . LYS A 1 208 ? -20.076 16.770 67.422 1.00 53.22 208 LYS A C 1
ATOM 1621 O O . LYS A 1 208 ? -20.975 16.920 68.249 1.00 53.22 208 LYS A O 1
ATOM 1626 N N . ALA A 1 209 ? -19.137 15.829 67.505 1.00 45.09 209 ALA A N 1
ATOM 1627 C CA . ALA A 1 209 ? -18.895 14.983 68.673 1.00 45.09 209 ALA A CA 1
ATOM 1628 C C . ALA A 1 209 ? -17.826 15.629 69.563 1.00 45.09 209 ALA A C 1
ATOM 1630 O O . ALA A 1 209 ? -17.939 15.464 70.795 1.00 45.09 209 ALA A O 1
#

pLDDT: mean 76.17, std 14.96, range [42.41, 95.44]

Foldseek 3Di:
DVVVVLVVVVVVLVVVVVVLVVVVVVLVVVVVVVVVVVLLCLQLVLLVVLLVLLVVLLVLLVCVVVVNHDLVVNVVSLVVNVVSLVLLVDDPDDRPNNVLNVCLCVVDVLSVVLSVLVVVLSVVLDVQCPDPNPRRPSVVNSVSCVVSNVSSVVSSVSSVVSSVVVVVVCVVVVVVSVVVVVVSVVVVVVSVVVVVVSVVVVVVVVVVD